Protein AF-0000000070187352 (afdb_homodimer)

InterPro domains:
  IPR029069 HotDog domain superfamily [SSF54637] (44-167)

Solvent-accessible surface area (backbone atoms only — not comparable to full-atom values): 19923 Å² total; per-residue (Å²): 129,85,70,77,47,52,65,76,62,44,53,69,63,81,73,57,80,68,60,52,67,45,79,76,44,75,38,51,58,28,20,32,34,37,30,56,41,59,55,72,87,34,39,31,62,30,67,39,77,34,70,66,39,52,49,46,53,52,51,50,49,49,49,58,37,42,76,65,38,26,67,43,52,58,74,56,40,55,95,56,29,32,64,42,72,41,32,35,36,38,40,42,36,70,53,50,66,73,40,36,77,58,46,60,75,27,38,33,29,40,37,40,32,52,24,39,64,57,66,33,34,39,30,38,36,36,36,34,24,37,57,85,78,54,44,62,26,34,38,35,38,38,34,31,34,31,26,28,61,82,78,68,39,79,32,70,58,54,69,72,56,48,69,70,44,57,74,52,20,67,72,32,44,54,41,72,74,64,46,72,82,40,68,67,50,52,69,67,48,108,129,84,70,78,48,50,64,76,62,45,53,68,63,81,76,58,79,68,63,53,66,45,80,75,44,74,37,50,57,29,19,30,34,38,30,56,43,58,56,73,88,32,39,32,62,30,67,39,78,35,70,67,39,52,49,47,54,51,51,51,49,49,48,58,36,41,75,64,39,26,67,43,52,56,74,56,40,54,95,56,28,32,64,43,70,40,33,36,36,39,40,42,36,69,54,49,65,73,39,37,77,59,46,59,73,27,37,33,28,40,36,40,31,53,24,37,64,58,65,32,35,40,30,38,37,34,35,35,24,35,56,85,77,54,45,63,26,33,38,36,38,37,34,32,34,30,24,27,60,84,77,66,37,79,33,70,57,53,66,73,56,50,68,70,43,56,74,52,19,67,71,31,44,55,42,72,74,65,46,71,82,43,67,67,50,52,68,66,48,101

Nearest PDB structures (foldseek):
  5x04-assembly1_B  TM=7.634E-01  e=1.734E-07  Umbellularia californica
  5x04-assembly1_A  TM=7.672E-01  e=3.065E-07  Umbellularia californica
  4k00-assembly1_A  TM=6.970E-01  e=3.340E-08  Synechocystis sp. PCC 6803 substr. Kazusa
  8qs0-assembly2_DDD  TM=7.815E-01  e=6.554E-07  Lemna aequinoctialis
  8qs0-assembly2_CCC  TM=7.775E-01  e=2.049E-06  Lemna aequinoctialis

Foldseek 3Di:
DPQPPACLVVPPPPPPPPFDKDWPDADQFKGKMKGQAQPPVQQDPVRARDPVSVVVVVVVVVNVRVVVCHVVQVVLDDPFKHKDWDDKDKDFDPCSVVVSVVRRRFMKMKMKGFADDDQFKTKMWIFIATPVVRHTGMIMMIMMGMATSVVRHGDGDDPVSCVVHVVPNVVRVCCVVPNQPDPVSSVPRD/DPQPPACLVVPPPPPPPPFDKDWPDADQFKGKMKGQAQPPVQQDPVRARDPVSVVVVVVVVVNVRVVVCHLVQVVLDDPFKHKDWDDKDKDFDPCSVVVSVVRRRFMKMKMKGFADDDQFKTKMWIFIATPVVRHTGMIMMIMMGMATSVVRHGDGDDPVSCVVPVVPNVVRVC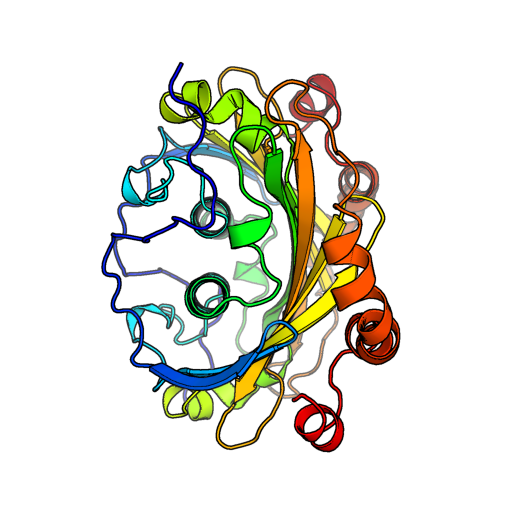CVVPNQPDPVSSVPRD

Radius of gyration: 20.25 Å; Cα contacts (8 Å, |Δi|>4): 789; chains: 2; bounding box: 50×56×44 Å

Structure (mmCIF, N/CA/C/O backbone):
data_AF-0000000070187352-model_v1
#
loop_
_entity.id
_entity.type
_entity.pdbx_description
1 polymer 'Uncharacterized protein'
#
loop_
_atom_site.group_PDB
_atom_site.id
_atom_site.type_symbol
_atom_site.label_atom_id
_atom_site.label_alt_id
_atom_site.label_comp_id
_atom_site.label_asym_id
_atom_site.label_entity_id
_atom_site.label_seq_id
_atom_site.pdbx_PDB_ins_code
_atom_site.Cartn_x
_atom_site.Cartn_y
_atom_site.Cartn_z
_atom_site.occupancy
_atom_site.B_iso_or_equiv
_atom_site.auth_seq_id
_atom_site.auth_comp_id
_atom_site.auth_asym_id
_atom_site.auth_atom_id
_atom_site.pdbx_PDB_model_num
ATOM 1 N N . MET A 1 1 ? 20.469 23.547 -5.371 1 23.88 1 MET A N 1
ATOM 2 C CA . MET A 1 1 ? 19.875 22.234 -5.094 1 23.88 1 MET A CA 1
ATOM 3 C C . MET A 1 1 ? 18.438 22.375 -4.645 1 23.88 1 MET A C 1
ATOM 5 O O . MET A 1 1 ? 18.156 23.031 -3.639 1 23.88 1 MET A O 1
ATOM 9 N N . LYS A 1 2 ? 17.516 22.328 -5.602 1 32.25 2 LYS A N 1
ATOM 10 C CA . LYS A 1 2 ? 16.141 22.719 -5.305 1 32.25 2 LYS A CA 1
ATOM 11 C C . LYS A 1 2 ? 15.57 21.875 -4.16 1 32.25 2 LYS A C 1
ATOM 13 O O . LYS A 1 2 ? 15.773 20.656 -4.113 1 32.25 2 LYS A O 1
ATOM 18 N N . SER A 1 3 ? 15.312 22.484 -3.037 1 31.2 3 SER A N 1
ATOM 19 C CA . SER A 1 3 ? 14.758 21.891 -1.822 1 31.2 3 SER A CA 1
ATOM 20 C C . SER A 1 3 ? 13.555 21.016 -2.135 1 31.2 3 SER A C 1
ATOM 22 O O . SER A 1 3 ? 12.75 21.344 -3.014 1 31.2 3 SER A O 1
ATOM 24 N N . PRO A 1 4 ? 13.539 19.781 -1.739 1 36.16 4 PRO A N 1
ATOM 25 C CA . PRO A 1 4 ? 12.406 18.922 -2.062 1 36.16 4 PRO A CA 1
ATOM 26 C C . PRO A 1 4 ? 11.062 19.516 -1.639 1 36.16 4 PRO A C 1
ATOM 28 O O . PRO A 1 4 ? 10.977 20.172 -0.601 1 36.16 4 PRO A O 1
ATOM 31 N N . VAL A 1 5 ? 10.219 19.938 -2.521 1 36.44 5 VAL A N 1
ATOM 32 C CA . VAL A 1 5 ? 8.898 20.516 -2.279 1 36.44 5 VAL A CA 1
ATOM 33 C C . VAL A 1 5 ? 8.109 19.625 -1.331 1 36.44 5 VAL A C 1
ATOM 35 O O . VAL A 1 5 ? 8.188 18.391 -1.419 1 36.44 5 VAL A O 1
ATOM 38 N N . PRO A 1 6 ? 7.66 20.172 -0.251 1 37.56 6 PRO A N 1
ATOM 39 C CA . PRO A 1 6 ? 6.875 19.453 0.753 1 37.56 6 PRO A CA 1
ATOM 40 C C . PRO A 1 6 ? 5.746 18.625 0.139 1 37.56 6 PRO A C 1
ATOM 42 O O . PRO A 1 6 ? 5.227 18.984 -0.923 1 37.56 6 PRO A O 1
ATOM 45 N N . TRP A 1 7 ? 5.457 17.469 0.607 1 36.56 7 TRP A N 1
ATOM 46 C CA . TRP A 1 7 ? 4.434 16.516 0.162 1 36.56 7 TRP A CA 1
ATOM 47 C C . TRP A 1 7 ? 3.078 17.203 0.035 1 36.56 7 TRP A C 1
ATOM 49 O O . TRP A 1 7 ? 2.268 16.844 -0.821 1 36.56 7 TRP A O 1
ATOM 59 N N . SER A 1 8 ? 2.758 18.203 0.949 1 34.53 8 SER A N 1
ATOM 60 C CA . SER A 1 8 ? 1.462 18.859 0.993 1 34.53 8 SER A CA 1
ATOM 61 C C . SER A 1 8 ? 1.111 19.484 -0.357 1 34.53 8 SER A C 1
ATOM 63 O O . SER A 1 8 ? -0.055 19.781 -0.626 1 34.53 8 SER A O 1
ATOM 65 N N . ARG A 1 9 ? 2.08 19.875 -0.998 1 33.5 9 ARG A N 1
ATOM 66 C CA . ARG A 1 9 ? 1.771 20.578 -2.24 1 33.5 9 ARG A CA 1
ATOM 67 C C . ARG A 1 9 ? 1.505 19.578 -3.373 1 33.5 9 ARG A C 1
ATOM 69 O O . ARG A 1 9 ? 1.374 19.984 -4.531 1 33.5 9 ARG A O 1
ATOM 76 N N . TYR A 1 10 ? 1.336 18.516 -3.012 1 32.88 10 TYR A N 1
ATOM 77 C CA . TYR A 1 10 ? 1.23 17.359 -3.896 1 32.88 10 TYR A CA 1
ATOM 78 C C . TYR A 1 10 ? 0.006 17.469 -4.797 1 32.88 10 TYR A C 1
ATOM 80 O O . TYR A 1 10 ? -1.126 17.297 -4.34 1 32.88 10 TYR A O 1
ATOM 88 N N . GLN A 1 11 ? 0.001 18.547 -5.785 1 29.58 11 GLN A N 1
ATOM 89 C CA . GLN A 1 11 ? -1.103 18.547 -6.738 1 29.58 11 GLN A CA 1
ATOM 90 C C . GLN A 1 11 ? -0.917 17.469 -7.801 1 29.58 11 GLN A C 1
ATOM 92 O O . GLN A 1 11 ? 0.116 17.422 -8.469 1 29.58 11 GLN A O 1
ATOM 97 N N . GLY A 1 12 ? -1.105 16.281 -7.555 1 32 12 GLY A N 1
ATOM 98 C CA . GLY A 1 12 ? -1.155 15.164 -8.484 1 32 12 GLY A CA 1
ATOM 99 C C . GLY A 1 12 ? -1.697 15.547 -9.852 1 32 12 GLY A C 1
ATOM 100 O O . GLY A 1 12 ? -2.844 15.984 -9.969 1 32 12 GLY A O 1
ATOM 101 N N . SER A 1 13 ? -0.995 16.078 -10.688 1 31.47 13 SER A N 1
ATOM 102 C CA . SER A 1 13 ? -1.404 16.422 -12.047 1 31.47 13 SER A CA 1
ATOM 103 C C . SER A 1 13 ? -2.125 15.25 -12.719 1 31.47 13 SER A C 1
ATOM 105 O O . SER A 1 13 ? -2.898 15.453 -13.656 1 31.47 13 SER A O 1
ATOM 107 N N . ASN A 1 14 ? -1.432 14.086 -12.938 1 34.78 14 ASN A N 1
ATOM 108 C CA . ASN A 1 14 ? -2.08 13.297 -13.984 1 34.78 14 ASN A CA 1
ATOM 109 C C . ASN A 1 14 ? -3.553 13.055 -13.664 1 34.78 14 ASN A C 1
ATOM 111 O O . ASN A 1 14 ? -3.883 12.492 -12.617 1 34.78 14 ASN A O 1
ATOM 115 N N . ALA A 1 15 ? -4.41 13.805 -14.172 1 34.75 15 ALA A N 1
ATOM 116 C CA . ALA A 1 15 ? -5.871 13.781 -14.164 1 34.75 15 ALA A CA 1
ATOM 117 C C . ALA A 1 15 ? -6.398 12.359 -14.328 1 34.75 15 ALA A C 1
ATOM 119 O O . ALA A 1 15 ? -6.625 11.898 -15.453 1 34.75 15 ALA A O 1
ATOM 120 N N . HIS A 1 16 ? -5.676 11.336 -13.961 1 41.22 16 HIS A N 1
ATOM 121 C CA . HIS A 1 16 ? -6.559 10.188 -13.781 1 41.22 16 HIS A CA 1
ATOM 122 C C . HIS A 1 16 ? -7.859 10.594 -13.094 1 41.22 16 HIS A C 1
ATOM 124 O O . HIS A 1 16 ? -7.879 11.539 -12.297 1 41.22 16 HIS A O 1
ATOM 130 N N . GLU A 1 17 ? -8.867 10.289 -13.758 1 47.75 17 GLU A N 1
ATOM 131 C CA . GLU A 1 17 ? -10.211 10.711 -13.383 1 47.75 17 GLU A CA 1
ATOM 132 C C . GLU A 1 17 ? -10.438 10.578 -11.883 1 47.75 17 GLU A C 1
ATOM 134 O O . GLU A 1 17 ? -10.422 9.461 -11.344 1 47.75 17 GLU A O 1
ATOM 139 N N . THR A 1 18 ? -9.836 11.555 -11.188 1 58.03 18 THR A N 1
ATOM 140 C CA . THR A 1 18 ? -10.312 11.609 -9.805 1 58.03 18 THR A CA 1
ATOM 141 C C . THR A 1 18 ? -11.797 11.273 -9.734 1 58.03 18 THR A C 1
ATOM 143 O O . THR A 1 18 ? -12.602 11.828 -10.484 1 58.03 18 THR A O 1
ATOM 146 N N . PRO A 1 19 ? -11.93 10.203 -9.07 1 67.31 19 PRO A N 1
ATOM 147 C CA . PRO A 1 19 ? -13.359 9.914 -8.891 1 67.31 19 PRO A CA 1
ATOM 148 C C . PRO A 1 19 ? -14.141 11.102 -8.344 1 67.31 19 PRO A C 1
ATOM 150 O O . PRO A 1 19 ? -13.57 11.961 -7.66 1 67.31 19 PRO A O 1
ATOM 153 N N . ARG A 1 20 ? -15.344 11.242 -8.844 1 83.56 20 ARG A N 1
ATOM 154 C CA . ARG A 1 20 ? -16.234 12.203 -8.203 1 83.56 20 ARG A CA 1
ATOM 155 C C . ARG A 1 20 ? -16.312 11.961 -6.699 1 83.56 20 ARG A C 1
ATOM 157 O O . ARG A 1 20 ? -16.375 10.812 -6.254 1 83.56 20 ARG A O 1
ATOM 164 N N . TYR A 1 21 ? -16.172 13.078 -6.016 1 89.56 21 TYR A N 1
ATOM 165 C CA . TYR A 1 21 ? -16.141 12.914 -4.566 1 89.56 21 TYR A CA 1
ATOM 166 C C . TYR A 1 21 ? -16.969 14.008 -3.883 1 89.56 21 TYR A C 1
ATOM 168 O O . TYR A 1 21 ? -17.328 15 -4.508 1 89.56 21 TYR A O 1
ATOM 176 N N . LYS A 1 22 ? -17.391 13.742 -2.695 1 91.94 22 LYS A N 1
ATOM 177 C CA . LYS A 1 22 ? -18.016 14.688 -1.772 1 91.94 22 LYS A CA 1
ATOM 178 C C . LYS A 1 22 ? -17.375 14.602 -0.385 1 91.94 22 LYS A C 1
ATOM 180 O O . LYS A 1 22 ? -17.312 13.516 0.204 1 91.94 22 LYS A O 1
ATOM 185 N N . ILE A 1 23 ? -16.891 15.703 0.044 1 92.06 23 ILE A N 1
ATOM 186 C CA . ILE A 1 23 ? -16.406 15.742 1.42 1 92.06 23 ILE A CA 1
ATOM 187 C C . ILE A 1 23 ? -17.578 15.867 2.379 1 92.06 23 ILE A C 1
ATOM 189 O O . ILE A 1 23 ? -18.281 16.891 2.395 1 92.06 23 ILE A O 1
ATOM 193 N N . ILE A 1 24 ? -17.812 14.898 3.158 1 90.75 24 ILE A N 1
ATOM 194 C CA . ILE A 1 24 ? -18.938 14.867 4.086 1 90.75 24 ILE A CA 1
ATOM 195 C C . ILE A 1 24 ? -18.578 15.609 5.367 1 90.75 24 ILE A C 1
ATOM 197 O O . ILE A 1 24 ? -19.359 16.406 5.883 1 90.75 24 ILE A O 1
ATOM 201 N N . SER A 1 25 ? -17.438 15.344 5.887 1 89.75 25 SER A N 1
ATOM 202 C CA . SER A 1 25 ? -16.906 16.016 7.066 1 89.75 25 SER A CA 1
ATOM 203 C C . SER A 1 25 ? -15.375 16.016 7.059 1 89.75 25 SER A C 1
ATOM 205 O O . SER A 1 25 ? -14.75 15.094 6.543 1 89.75 25 SER A O 1
ATOM 207 N N . MET A 1 26 ? -14.828 17.156 7.578 1 90.5 26 MET A N 1
ATOM 208 C CA . MET A 1 26 ? -13.375 17.234 7.672 1 90.5 26 MET A CA 1
ATOM 209 C C . MET A 1 26 ? -12.961 18.172 8.805 1 90.5 26 MET A C 1
ATOM 211 O O . MET A 1 26 ? -13.516 19.266 8.938 1 90.5 26 MET A O 1
ATOM 215 N N . SER A 1 27 ? -12.164 17.703 9.648 1 89.88 27 SER A N 1
ATOM 216 C CA . SER A 1 27 ? -11.508 18.469 10.703 1 89.88 27 SER A CA 1
ATOM 217 C C . SER A 1 27 ? -10.016 18.141 10.766 1 89.88 27 SER A C 1
ATOM 219 O O . SER A 1 27 ? -9.508 17.359 9.961 1 89.88 27 SER A O 1
ATOM 221 N N . SER A 1 28 ? -9.32 18.688 11.672 1 90.38 28 SER A N 1
ATOM 222 C CA . SER A 1 28 ? -7.902 18.391 11.859 1 90.38 28 SER A CA 1
ATOM 223 C C . SER A 1 28 ? -7.691 16.984 12.414 1 90.38 28 SER A C 1
ATOM 225 O O . SER A 1 28 ? -6.605 16.422 12.266 1 90.38 28 SER A O 1
ATOM 227 N N . HIS A 1 29 ? -8.742 16.391 12.953 1 88.25 29 HIS A N 1
ATOM 228 C CA . HIS A 1 29 ? -8.562 15.125 13.641 1 88.25 29 HIS A CA 1
ATOM 229 C C . HIS A 1 29 ? -9.125 13.969 12.82 1 88.25 29 HIS A C 1
ATOM 231 O O . HIS A 1 29 ? -8.891 12.805 13.141 1 88.25 29 HIS A O 1
ATOM 237 N N . GLY A 1 30 ? -9.891 14.305 11.789 1 86.88 30 GLY A N 1
ATOM 238 C CA . GLY A 1 30 ? -10.484 13.25 10.969 1 86.88 30 GLY A CA 1
ATOM 239 C C . GLY A 1 30 ? -11.453 13.781 9.93 1 86.88 30 GLY A C 1
ATOM 240 O O . GLY A 1 30 ? -11.719 14.984 9.875 1 86.88 30 GLY A O 1
ATOM 241 N N . GLY A 1 31 ? -11.828 12.844 9.086 1 88.44 31 GLY A N 1
ATOM 242 C CA . GLY A 1 31 ? -12.773 13.227 8.039 1 88.44 31 GLY A CA 1
ATOM 243 C C . GLY A 1 31 ? -13.406 12.039 7.348 1 88.44 31 GLY A C 1
ATOM 244 O O . GLY A 1 31 ? -13.047 10.891 7.617 1 88.44 31 GLY A O 1
ATOM 245 N N . LEU A 1 32 ? -14.398 12.406 6.613 1 90 32 LEU A N 1
ATOM 246 C CA . LEU A 1 32 ? -15.148 11.43 5.828 1 90 32 LEU A CA 1
ATOM 247 C C . LEU A 1 32 ? -15.391 11.953 4.414 1 90 32 LEU A C 1
ATOM 249 O O . LEU A 1 32 ? -15.922 13.047 4.23 1 90 32 LEU A O 1
ATOM 253 N N . ILE A 1 33 ? -14.93 11.156 3.455 1 91.56 33 ILE A N 1
ATOM 254 C CA . ILE A 1 33 ? -15.086 11.516 2.049 1 91.56 33 ILE A CA 1
ATOM 255 C C . ILE A 1 33 ? -15.836 10.406 1.315 1 91.56 33 ILE A C 1
ATOM 257 O O . ILE A 1 33 ? -15.523 9.219 1.481 1 91.56 33 ILE A O 1
ATOM 261 N N . LEU A 1 34 ? -16.812 10.805 0.562 1 90.56 34 LEU A N 1
ATOM 262 C CA . LEU A 1 34 ? -17.562 9.883 -0.278 1 90.56 34 LEU A CA 1
ATOM 263 C C . LEU A 1 34 ? -17.078 9.938 -1.721 1 90.56 34 LEU A C 1
ATOM 265 O O . LEU A 1 34 ? -16.984 11.016 -2.309 1 90.56 34 LEU A O 1
ATOM 269 N N . PHE A 1 35 ? -16.719 8.812 -2.213 1 89.75 35 PHE A N 1
ATOM 270 C CA . PHE A 1 35 ? -16.375 8.68 -3.623 1 89.75 35 PHE A CA 1
ATOM 271 C C . PHE A 1 35 ? -17.516 8.008 -4.395 1 89.75 35 PHE A C 1
ATOM 273 O O . PHE A 1 35 ? -18 6.945 -4.004 1 89.75 35 PHE A O 1
ATOM 280 N N . ARG A 1 36 ? -17.828 8.664 -5.496 1 87.12 36 ARG A N 1
ATOM 281 C CA . ARG A 1 36 ? -18.953 8.156 -6.281 1 87.12 36 ARG A CA 1
ATOM 282 C C . ARG A 1 36 ? -18.5 7.039 -7.219 1 87.12 36 ARG A C 1
ATOM 284 O O . ARG A 1 36 ? -17.781 7.285 -8.188 1 87.12 36 ARG A O 1
ATOM 291 N N . GLY A 1 37 ? -18.875 5.871 -6.906 1 76.38 37 GLY A N 1
ATOM 292 C CA . GLY A 1 37 ? -18.609 4.719 -7.746 1 76.38 37 GLY A CA 1
ATOM 293 C C . GLY A 1 37 ? -17.125 4.387 -7.852 1 76.38 37 GLY A C 1
ATOM 294 O O . GLY A 1 37 ? -16.297 5.059 -7.246 1 76.38 37 GLY A O 1
ATOM 295 N N . ILE A 1 38 ? -16.891 3.338 -8.547 1 73.88 38 ILE A N 1
ATOM 296 C CA . ILE A 1 38 ? -15.523 2.9 -8.852 1 73.88 38 ILE A CA 1
ATOM 297 C C . ILE A 1 38 ? -15.211 3.17 -10.32 1 73.88 38 ILE A C 1
ATOM 299 O O . ILE A 1 38 ? -15.883 2.637 -11.211 1 73.88 38 ILE A O 1
ATOM 303 N N . PRO A 1 39 ? -14.234 4.012 -10.477 1 70.5 39 PRO A N 1
ATOM 304 C CA . PRO A 1 39 ? -13.844 4.211 -11.875 1 70.5 39 PRO A CA 1
ATOM 305 C C . PRO A 1 39 ? -13.469 2.906 -12.578 1 70.5 39 PRO A C 1
ATOM 307 O O . PRO A 1 39 ? -12.875 2.02 -11.961 1 70.5 39 PRO A O 1
ATOM 310 N N . SER A 1 40 ? -13.836 2.814 -13.781 1 66.19 40 SER A N 1
ATOM 311 C CA . SER A 1 40 ? -13.57 1.605 -14.555 1 66.19 40 SER A CA 1
ATOM 312 C C . SER A 1 40 ? -12.086 1.282 -14.578 1 66.19 40 SER A C 1
ATOM 314 O O . SER A 1 40 ? -11.695 0.112 -14.617 1 66.19 40 SER A O 1
ATOM 316 N N . ALA A 1 41 ? -11.297 2.363 -14.398 1 64.06 41 ALA A N 1
ATOM 317 C CA . ALA A 1 41 ? -9.844 2.191 -14.445 1 64.06 41 ALA A CA 1
ATOM 318 C C . ALA A 1 41 ? -9.328 1.522 -13.172 1 64.06 41 ALA A C 1
ATOM 320 O O . ALA A 1 41 ? -8.188 1.059 -13.125 1 64.06 41 ALA A O 1
ATOM 321 N N . TYR A 1 42 ? -10.25 1.462 -12.234 1 66.56 42 TYR A N 1
ATOM 322 C CA . TYR A 1 42 ? -9.836 0.892 -10.953 1 66.56 42 TYR A CA 1
ATOM 323 C C . TYR A 1 42 ? -10.156 -0.595 -10.891 1 66.56 42 TYR A C 1
ATOM 325 O O . TYR A 1 42 ? -9.789 -1.277 -9.93 1 66.56 42 TYR A O 1
ATOM 333 N N . ILE A 1 43 ? -10.875 -1.018 -11.82 1 59.78 43 ILE A N 1
ATOM 334 C CA . ILE A 1 43 ? -11.234 -2.43 -11.883 1 59.78 43 ILE A CA 1
ATOM 335 C C . ILE A 1 43 ? -10.273 -3.17 -12.805 1 59.78 43 ILE A C 1
ATOM 337 O O . ILE A 1 43 ? -9.969 -2.691 -13.906 1 59.78 43 ILE A O 1
ATOM 341 N N . ASP A 1 44 ? -9.672 -4.145 -12.203 1 57.34 44 ASP A N 1
ATOM 342 C CA . ASP A 1 44 ? -8.711 -4.871 -13.031 1 57.34 44 ASP A CA 1
ATOM 343 C C . ASP A 1 44 ? -9.422 -5.758 -14.047 1 57.34 44 ASP A C 1
ATOM 345 O O . ASP A 1 44 ? -10.656 -5.777 -14.109 1 57.34 44 ASP A O 1
ATOM 349 N N . ARG A 1 45 ? -8.648 -6.223 -14.867 1 52.38 45 ARG A N 1
ATOM 350 C CA . ARG A 1 45 ? -9.195 -6.98 -15.984 1 52.38 45 ARG A CA 1
ATOM 351 C C . ARG A 1 45 ? -10.008 -8.18 -15.492 1 52.38 45 ARG A C 1
ATOM 353 O O . ARG A 1 45 ? -10.852 -8.703 -16.219 1 52.38 45 ARG A O 1
ATOM 360 N N . THR A 1 46 ? -9.648 -8.609 -14.227 1 54.59 46 THR A N 1
ATOM 361 C CA . THR A 1 46 ? -10.391 -9.742 -13.688 1 54.59 46 THR A CA 1
ATOM 362 C C . THR A 1 46 ? -11.695 -9.273 -13.055 1 54.59 46 THR A C 1
ATOM 364 O O . THR A 1 46 ? -12.484 -10.094 -12.578 1 54.59 46 THR A O 1
ATOM 367 N N . GLY A 1 47 ? -11.922 -7.988 -13.195 1 57.91 47 GLY A N 1
ATOM 368 C CA . GLY A 1 47 ? -13.141 -7.441 -12.609 1 57.91 47 GLY A CA 1
ATOM 369 C C . GLY A 1 47 ? -13.023 -7.207 -11.117 1 57.91 47 GLY A C 1
ATOM 370 O O . GLY A 1 47 ? -14.031 -6.945 -10.445 1 57.91 47 GLY A O 1
ATOM 371 N N . HIS A 1 48 ? -11.773 -7.453 -10.609 1 62.41 48 HIS A N 1
ATOM 372 C CA . HIS A 1 48 ? -11.578 -7.266 -9.172 1 62.41 48 HIS A CA 1
ATOM 373 C C . HIS A 1 48 ? -10.906 -5.93 -8.883 1 62.41 48 HIS A C 1
ATOM 375 O O . HIS A 1 48 ? -10.297 -5.328 -9.766 1 62.41 48 HIS A O 1
ATOM 381 N N . PHE A 1 49 ? -11.227 -5.504 -7.684 1 63.81 49 PHE A N 1
ATOM 382 C CA . PHE A 1 49 ? -10.578 -4.301 -7.184 1 63.81 49 PHE A CA 1
ATOM 383 C C . PHE A 1 49 ? -9.086 -4.543 -6.957 1 63.81 49 PHE A C 1
ATOM 385 O O . PHE A 1 49 ? -8.711 -5.359 -6.117 1 63.81 49 PHE A O 1
ATOM 392 N N . GLY A 1 50 ? -8.305 -4.004 -7.902 1 64.94 50 GLY A N 1
ATOM 393 C CA . GLY A 1 50 ? -6.871 -4.145 -7.719 1 64.94 50 GLY A CA 1
ATOM 394 C C . GLY A 1 50 ? -6.34 -3.334 -6.551 1 64.94 50 GLY A C 1
ATOM 395 O O . GLY A 1 50 ? -6.902 -2.295 -6.203 1 64.94 50 GLY A O 1
ATOM 396 N N . ILE A 1 51 ? -5.383 -3.863 -5.809 1 67.75 51 ILE A N 1
ATOM 397 C CA . ILE A 1 51 ? -4.762 -3.201 -4.664 1 67.75 51 ILE A CA 1
ATOM 398 C C . ILE A 1 51 ? -4.324 -1.792 -5.062 1 67.75 51 ILE A C 1
ATOM 400 O O . ILE A 1 51 ? -4.379 -0.867 -4.246 1 67.75 51 ILE A O 1
ATOM 404 N N . TRP A 1 52 ? -3.941 -1.697 -6.27 1 69.75 52 TRP A N 1
ATOM 405 C CA . TRP A 1 52 ? -3.508 -0.389 -6.75 1 69.75 52 TRP A CA 1
ATOM 406 C C . TRP A 1 52 ? -4.66 0.611 -6.719 1 69.75 52 TRP A C 1
ATOM 408 O O . TRP A 1 52 ? -4.473 1.771 -6.344 1 69.75 52 TRP A O 1
ATOM 418 N N . SER A 1 53 ? -5.863 0.121 -7.113 1 70.81 53 SER A N 1
ATOM 419 C CA . SER A 1 53 ? -7.027 1.003 -7.086 1 70.81 53 SER A CA 1
ATOM 420 C C . SER A 1 53 ? -7.359 1.434 -5.664 1 70.81 53 SER A C 1
ATOM 422 O O . SER A 1 53 ? -7.75 2.58 -5.43 1 70.81 53 SER A O 1
ATOM 424 N N . ILE A 1 54 ? -7.133 0.524 -4.758 1 80.38 54 ILE A N 1
ATOM 425 C CA . ILE A 1 54 ? -7.371 0.804 -3.348 1 80.38 54 ILE A CA 1
ATOM 426 C C . ILE A 1 54 ? -6.434 1.912 -2.875 1 80.38 54 ILE A C 1
ATOM 428 O O . ILE A 1 54 ? -6.867 2.867 -2.225 1 80.38 54 ILE A O 1
ATOM 432 N N . GLU A 1 55 ? -5.223 1.773 -3.26 1 80.62 55 GLU A N 1
ATOM 433 C CA . GLU A 1 55 ? -4.23 2.777 -2.891 1 80.62 55 GLU A CA 1
ATOM 434 C C . GLU A 1 55 ? -4.598 4.152 -3.443 1 80.62 55 GLU A C 1
ATOM 436 O O . GLU A 1 55 ? -4.379 5.172 -2.787 1 80.62 55 GLU A O 1
ATOM 441 N N . ARG A 1 56 ? -5.129 4.137 -4.547 1 76.88 56 ARG A N 1
ATOM 442 C CA . ARG A 1 56 ? -5.512 5.402 -5.164 1 76.88 56 ARG A CA 1
ATOM 443 C C . ARG A 1 56 ? -6.625 6.082 -4.371 1 76.88 56 ARG A C 1
ATOM 445 O O . ARG A 1 56 ? -6.621 7.305 -4.211 1 76.88 56 ARG A O 1
ATOM 452 N N . PHE A 1 57 ? -7.551 5.332 -3.92 1 83.56 57 PHE A N 1
ATOM 453 C CA . PHE A 1 57 ? -8.602 5.914 -3.1 1 83.56 57 PHE A CA 1
ATOM 454 C C . PHE A 1 57 ? -8.023 6.555 -1.846 1 83.56 57 PHE A C 1
ATOM 456 O O . PHE A 1 57 ? -8.375 7.684 -1.494 1 83.56 57 PHE A O 1
ATOM 463 N N . PHE A 1 58 ? -7.113 5.863 -1.324 1 86.81 58 PHE A N 1
ATOM 464 C CA . PHE A 1 58 ? -6.508 6.383 -0.106 1 86.81 58 PHE A CA 1
ATOM 465 C C . PHE A 1 58 ? -5.68 7.629 -0.402 1 86.81 58 PHE A C 1
ATOM 467 O O . PHE A 1 58 ? -5.75 8.617 0.33 1 86.81 58 PHE A O 1
ATOM 474 N N . MET A 1 59 ? -4.957 7.57 -1.41 1 80.38 59 MET A N 1
ATOM 475 C CA . MET A 1 59 ? -4.105 8.711 -1.737 1 80.38 59 MET A CA 1
ATOM 476 C C . MET A 1 59 ? -4.949 9.938 -2.078 1 80.38 59 MET A C 1
ATOM 478 O O . MET A 1 59 ? -4.629 11.055 -1.663 1 80.38 59 MET A O 1
ATOM 482 N N . ASN A 1 60 ? -5.977 9.68 -2.797 1 82.69 60 ASN A N 1
ATOM 483 C CA . ASN A 1 60 ? -6.887 10.781 -3.09 1 82.69 60 ASN A CA 1
ATOM 484 C C . ASN A 1 60 ? -7.5 11.352 -1.817 1 82.69 60 ASN A C 1
ATOM 486 O O . ASN A 1 60 ? -7.582 12.57 -1.659 1 82.69 60 ASN A O 1
ATOM 490 N N . ALA A 1 61 ? -7.914 10.539 -1.007 1 87.56 61 ALA A N 1
ATOM 491 C CA . ALA A 1 61 ? -8.492 10.984 0.258 1 87.56 61 ALA A CA 1
ATOM 492 C C . ALA A 1 61 ? -7.477 11.781 1.072 1 87.56 61 ALA A C 1
ATOM 494 O O . ALA A 1 61 ? -7.816 12.812 1.662 1 87.56 61 ALA A O 1
ATOM 495 N N . VAL A 1 62 ? -6.281 11.281 1.082 1 84.44 62 VAL A N 1
ATOM 496 C CA . VAL A 1 62 ? -5.223 11.969 1.814 1 84.44 62 VAL A CA 1
ATOM 497 C C . VAL A 1 62 ? -5.02 13.367 1.232 1 84.44 62 VAL A C 1
ATOM 499 O O . VAL A 1 62 ? -4.918 14.344 1.974 1 84.44 62 VAL A O 1
ATOM 502 N N . PHE A 1 63 ? -4.957 13.359 0.057 1 81.69 63 PHE A N 1
ATOM 503 C CA . PHE A 1 63 ? -4.75 14.625 -0.629 1 81.69 63 PHE A CA 1
ATOM 504 C C . PHE A 1 63 ? -5.859 15.617 -0.283 1 81.69 63 PHE A C 1
ATOM 506 O O . PHE A 1 63 ? -5.586 16.75 0.091 1 81.69 63 PHE A O 1
ATOM 513 N N . LEU A 1 64 ? -7.051 15.188 -0.437 1 84.19 64 LEU A N 1
ATOM 514 C CA . LEU A 1 64 ? -8.203 16.047 -0.163 1 84.19 64 LEU A CA 1
ATOM 515 C C . LEU A 1 64 ? -8.234 16.453 1.304 1 84.19 64 LEU A C 1
ATOM 517 O O . LEU A 1 64 ? -8.508 17.625 1.618 1 84.19 64 LEU A O 1
ATOM 521 N N . ALA A 1 65 ? -7.918 15.594 2.137 1 87.19 65 ALA A N 1
ATOM 522 C CA . ALA A 1 65 ? -7.938 15.867 3.57 1 87.19 65 ALA A CA 1
ATOM 523 C C . ALA A 1 65 ? -6.859 16.875 3.953 1 87.19 65 ALA A C 1
ATOM 525 O O . ALA A 1 65 ? -7.121 17.812 4.715 1 87.19 65 ALA A O 1
ATOM 526 N N . CYS A 1 66 ? -5.684 16.688 3.432 1 84.12 66 CYS A N 1
ATOM 527 C CA . CYS A 1 66 ? -4.578 17.594 3.752 1 84.12 66 CYS A CA 1
ATOM 528 C C . CYS A 1 66 ? -4.887 19.016 3.309 1 84.12 66 CYS A C 1
ATOM 530 O O . CYS A 1 66 ? -4.527 19.969 3.994 1 84.12 66 CYS A O 1
ATOM 532 N N . ARG A 1 67 ? -5.516 19.094 2.256 1 84 67 ARG A N 1
ATOM 533 C CA . ARG A 1 67 ? -5.871 20.422 1.741 1 84 67 ARG A CA 1
ATOM 534 C C . ARG A 1 67 ? -6.871 21.109 2.66 1 84 67 ARG A C 1
ATOM 536 O O . ARG A 1 67 ? -6.957 22.344 2.668 1 84 67 ARG A O 1
ATOM 543 N N . LYS A 1 68 ? -7.566 20.312 3.367 1 88.94 68 LYS A N 1
ATOM 544 C CA . LYS A 1 68 ? -8.562 20.859 4.273 1 88.94 68 LYS A CA 1
ATOM 545 C C . LYS A 1 68 ? -8.031 20.953 5.699 1 88.94 68 LYS A C 1
ATOM 547 O O . LYS A 1 68 ? -8.789 21.156 6.645 1 88.94 68 LYS A O 1
ATOM 552 N N . GLY A 1 69 ? -6.75 20.688 5.891 1 88.44 69 GLY A N 1
ATOM 553 C CA . GLY A 1 69 ? -6.109 20.922 7.176 1 88.44 69 GLY A CA 1
ATOM 554 C C . GLY A 1 69 ? -6.035 19.688 8.039 1 88.44 69 GLY A C 1
ATOM 555 O O . GLY A 1 69 ? -5.719 19.766 9.227 1 88.44 69 GLY A O 1
ATOM 556 N N . TYR A 1 70 ? -6.359 18.594 7.48 1 90.06 70 TYR A N 1
ATOM 557 C CA . TYR A 1 70 ? -6.289 17.344 8.234 1 90.06 70 TYR A CA 1
ATOM 558 C C . TYR A 1 70 ? -4.887 17.125 8.789 1 90.06 70 TYR A C 1
ATOM 560 O O . TYR A 1 70 ? -3.895 17.312 8.078 1 90.06 70 TYR A O 1
ATOM 568 N N . PHE A 1 71 ? -4.789 16.859 10.031 1 88.81 71 PHE A N 1
ATOM 569 C CA . PHE A 1 71 ? -3.605 16.5 10.797 1 88.81 71 PHE A CA 1
ATOM 570 C C . PHE A 1 71 ? -2.545 17.594 10.719 1 88.81 71 PHE A C 1
ATOM 572 O O . PHE A 1 71 ? -1.375 17.344 11.023 1 88.81 71 PHE A O 1
ATOM 579 N N . ASP A 1 72 ? -2.877 18.781 10.18 1 89.75 72 ASP A N 1
ATOM 580 C CA . ASP A 1 72 ? -2.039 19.984 10.094 1 89.75 72 ASP A CA 1
ATOM 581 C C . ASP A 1 72 ? -0.733 19.688 9.359 1 89.75 72 ASP A C 1
ATOM 583 O O . ASP A 1 72 ? 0.321 20.203 9.719 1 89.75 72 ASP A O 1
ATOM 587 N N . ARG A 1 73 ? -0.821 18.812 8.477 1 83.62 73 ARG A N 1
ATOM 588 C CA . ARG A 1 73 ? 0.36 18.391 7.73 1 83.62 73 ARG A CA 1
ATOM 589 C C . ARG A 1 73 ? 1.022 19.594 7.043 1 83.62 73 ARG A C 1
ATOM 591 O O . ARG A 1 73 ? 2.248 19.719 7.066 1 83.62 73 ARG A O 1
ATOM 598 N N . THR A 1 74 ? 0.253 20.422 6.504 1 78.88 74 THR A N 1
ATOM 599 C CA . THR A 1 74 ? 0.773 21.578 5.777 1 78.88 74 THR A CA 1
ATOM 600 C C . THR A 1 74 ? 1.475 22.547 6.727 1 78.88 74 THR A C 1
ATOM 602 O O . THR A 1 74 ? 2.432 23.219 6.34 1 78.88 74 THR A O 1
ATOM 605 N N . ASN A 1 75 ? 1.042 22.516 7.91 1 85.06 75 ASN A N 1
ATOM 606 C CA . ASN A 1 75 ? 1.628 23.406 8.898 1 85.06 75 ASN A CA 1
ATOM 607 C C . ASN A 1 75 ? 2.951 22.875 9.43 1 85.06 75 ASN A C 1
ATOM 609 O O . ASN A 1 75 ? 3.744 23.625 10.008 1 85.06 75 ASN A O 1
ATOM 613 N N . LEU A 1 76 ? 3.113 21.625 9.266 1 87.19 76 LEU A N 1
ATOM 614 C CA . LEU A 1 76 ? 4.348 21 9.742 1 87.19 76 LEU A CA 1
ATOM 615 C C . LEU A 1 76 ? 5.465 21.172 8.719 1 87.19 76 LEU A C 1
ATOM 617 O O . LEU A 1 76 ? 6.645 21.047 9.055 1 87.19 76 LEU A O 1
ATOM 621 N N . ASP A 1 77 ? 4.996 21.391 7.512 1 79.69 77 ASP A N 1
ATOM 622 C CA . ASP A 1 77 ? 5.98 21.609 6.457 1 79.69 77 ASP A CA 1
ATOM 623 C C . ASP A 1 77 ? 6.473 23.047 6.449 1 79.69 77 ASP A C 1
ATOM 625 O O . ASP A 1 77 ? 5.676 23.984 6.352 1 79.69 77 ASP A O 1
ATOM 629 N N . ASP A 1 78 ? 7.727 23.219 6.672 1 79.88 78 ASP A N 1
ATOM 630 C CA . ASP A 1 78 ? 8.312 24.547 6.566 1 79.88 78 ASP A CA 1
ATOM 631 C C . ASP A 1 78 ? 9.703 24.484 5.941 1 79.88 78 ASP A C 1
ATOM 633 O O . ASP A 1 78 ? 10.039 23.531 5.246 1 79.88 78 ASP A O 1
ATOM 637 N N . GLU A 1 79 ? 10.453 25.547 6.012 1 81.25 79 GLU A N 1
ATOM 638 C CA . GLU A 1 79 ? 11.758 25.641 5.352 1 81.25 79 GLU A CA 1
ATOM 639 C C . GLU A 1 79 ? 12.758 24.672 5.984 1 81.25 79 GLU A C 1
ATOM 641 O O . GLU A 1 79 ? 13.711 24.25 5.332 1 81.25 79 GLU A O 1
ATOM 646 N N . SER A 1 80 ? 12.539 24.344 7.18 1 86.88 80 SER A N 1
ATOM 647 C CA . SER A 1 80 ? 13.562 23.594 7.895 1 86.88 80 SER A CA 1
ATOM 648 C C . SER A 1 80 ? 13.117 22.172 8.172 1 86.88 80 SER A C 1
ATOM 650 O O . SER A 1 80 ? 13.93 21.312 8.523 1 86.88 80 SER A O 1
ATOM 652 N N . THR A 1 81 ? 11.789 21.906 8.055 1 86.19 81 THR A N 1
ATOM 653 C CA . THR A 1 81 ? 11.297 20.562 8.375 1 86.19 81 THR A CA 1
ATOM 654 C C . THR A 1 81 ? 10.273 20.109 7.352 1 86.19 81 THR A C 1
ATOM 656 O O . THR A 1 81 ? 9.68 20.922 6.645 1 86.19 81 THR A O 1
ATOM 659 N N . SER A 1 82 ? 10.188 18.828 7.191 1 82.44 82 SER A N 1
ATOM 660 C CA . SER A 1 82 ? 9.164 18.203 6.363 1 82.44 82 SER A CA 1
ATOM 661 C C . SER A 1 82 ? 8.719 16.875 6.949 1 82.44 82 SER A C 1
ATOM 663 O O . SER A 1 82 ? 9.344 16.359 7.879 1 82.44 82 SER A O 1
ATOM 665 N N . VAL A 1 83 ? 7.617 16.422 6.469 1 85.38 83 VAL A N 1
ATOM 666 C CA . VAL A 1 83 ? 7.07 15.148 6.91 1 85.38 83 VAL A CA 1
ATOM 667 C C . VAL A 1 83 ? 7.203 14.117 5.789 1 85.38 83 VAL A C 1
ATOM 669 O O . VAL A 1 83 ? 6.875 14.398 4.637 1 85.38 83 VAL A O 1
ATOM 672 N N . PHE A 1 84 ? 7.691 12.953 6.176 1 82.69 84 PHE A N 1
ATOM 673 C CA . PHE A 1 84 ? 7.863 11.875 5.207 1 82.69 84 PHE A CA 1
ATOM 674 C C . PHE A 1 84 ? 7.195 10.594 5.695 1 82.69 84 PHE A C 1
ATOM 676 O O . PHE A 1 84 ? 7.234 10.281 6.887 1 82.69 84 PHE A O 1
ATOM 683 N N . MET A 1 85 ? 6.633 9.891 4.711 1 87.44 85 MET A N 1
ATOM 684 C CA . MET A 1 85 ? 6.062 8.594 5.059 1 87.44 85 MET A CA 1
ATOM 685 C C . MET A 1 85 ? 7.152 7.535 5.188 1 87.44 85 MET A C 1
ATOM 687 O O . MET A 1 85 ? 7.996 7.398 4.297 1 87.44 85 MET A O 1
ATOM 691 N N . VAL A 1 86 ? 7.109 6.777 6.262 1 86.25 86 VAL A N 1
ATOM 692 C CA . VAL A 1 86 ? 8.141 5.77 6.465 1 86.25 86 VAL A CA 1
ATOM 693 C C . VAL A 1 86 ? 7.512 4.379 6.461 1 86.25 86 VAL A C 1
ATOM 695 O O . VAL A 1 86 ? 8.219 3.369 6.367 1 86.25 86 VAL A O 1
ATOM 698 N N . GLY A 1 87 ? 6.191 4.383 6.527 1 86.44 87 GLY A N 1
ATOM 699 C CA . GLY A 1 87 ? 5.539 3.084 6.551 1 86.44 87 GLY A CA 1
ATOM 700 C C . GLY A 1 87 ? 4.066 3.148 6.188 1 86.44 87 GLY A C 1
ATOM 701 O O . GLY A 1 87 ? 3.404 4.16 6.434 1 86.44 87 GLY A O 1
ATOM 702 N N . GLN A 1 88 ? 3.609 2.041 5.672 1 88.56 88 GLN A N 1
ATOM 703 C CA . GLN A 1 88 ? 2.195 1.857 5.363 1 88.56 88 GLN A CA 1
ATOM 704 C C . GLN A 1 88 ? 1.788 0.394 5.5 1 88.56 88 GLN A C 1
ATOM 706 O O . GLN A 1 88 ? 2.549 -0.505 5.137 1 88.56 88 GLN A O 1
ATOM 711 N N . SER A 1 89 ? 0.624 0.226 5.988 1 87.12 89 SER A N 1
ATOM 712 C CA . SER A 1 89 ? 0.083 -1.126 6.074 1 87.12 89 SER A CA 1
ATOM 713 C C . SER A 1 89 ? -1.384 -1.163 5.656 1 87.12 89 SER A C 1
ATOM 715 O O . SER A 1 89 ? -2.156 -0.267 6 1 87.12 89 SER A O 1
ATOM 717 N N . LEU A 1 90 ? -1.653 -2.176 4.883 1 88.75 90 LEU A N 1
ATOM 718 C CA . LEU A 1 90 ? -3.025 -2.424 4.453 1 88.75 90 LEU A CA 1
ATOM 719 C C . LEU A 1 90 ? -3.529 -3.76 4.992 1 88.75 90 LEU A C 1
ATOM 721 O O . LEU A 1 90 ? -2.795 -4.75 4.988 1 88.75 90 LEU A O 1
ATOM 725 N N . ARG A 1 91 ? -4.691 -3.709 5.496 1 86.56 91 ARG A N 1
ATOM 726 C CA . ARG A 1 91 ? -5.449 -4.918 5.801 1 86.56 91 ARG A CA 1
ATOM 727 C C . ARG A 1 91 ? -6.723 -4.992 4.965 1 86.56 91 ARG A C 1
ATOM 729 O O . ARG A 1 91 ? -7.559 -4.09 5.016 1 86.56 91 ARG A O 1
ATOM 736 N N . LEU A 1 92 ? -6.82 -6.078 4.234 1 87.31 92 LEU A N 1
ATOM 737 C CA . LEU A 1 92 ? -7.953 -6.215 3.324 1 87.31 92 LEU A CA 1
ATOM 738 C C . LEU A 1 92 ? -8.984 -7.191 3.881 1 87.31 92 LEU A C 1
ATOM 740 O O . LEU A 1 92 ? -8.641 -8.312 4.262 1 87.31 92 LEU A O 1
ATOM 744 N N . SER A 1 93 ? -10.18 -6.699 3.867 1 83.62 93 SER A N 1
ATOM 745 C CA . SER A 1 93 ? -11.289 -7.539 4.316 1 83.62 93 SER A CA 1
ATOM 746 C C . SER A 1 93 ? -11.711 -8.523 3.227 1 83.62 93 SER A C 1
ATOM 748 O O . SER A 1 93 ? -11.602 -8.219 2.035 1 83.62 93 SER A O 1
ATOM 750 N N . THR A 1 94 ? -12.273 -9.641 3.646 1 79 94 THR A N 1
ATOM 751 C CA . THR A 1 94 ? -12.82 -10.602 2.693 1 79 94 THR A CA 1
ATOM 752 C C . THR A 1 94 ? -14.008 -10 1.947 1 79 94 THR A C 1
ATOM 754 O O . THR A 1 94 ? -14.312 -10.406 0.824 1 79 94 THR A O 1
ATOM 757 N N . HIS A 1 95 ? -14.609 -8.984 2.496 1 79.88 95 HIS A N 1
ATOM 758 C CA . HIS A 1 95 ? -15.766 -8.336 1.883 1 79.88 95 HIS A CA 1
ATOM 759 C C . HIS A 1 95 ? -15.367 -7.602 0.606 1 79.88 95 HIS A C 1
ATOM 761 O O . HIS A 1 95 ? -16.203 -7.375 -0.269 1 79.88 95 HIS A O 1
ATOM 767 N N . LEU A 1 96 ? -14.141 -7.293 0.556 1 81.12 96 LEU A N 1
ATOM 768 C CA . LEU A 1 96 ? -13.633 -6.648 -0.651 1 81.12 96 LEU A CA 1
ATOM 769 C C . LEU A 1 96 ? -13.805 -7.559 -1.864 1 81.12 96 LEU A C 1
ATOM 771 O O . LEU A 1 96 ? -14.047 -7.082 -2.975 1 81.12 96 LEU A O 1
ATOM 775 N N . TYR A 1 97 ? -13.734 -8.789 -1.618 1 76.38 97 TYR A N 1
ATOM 776 C CA . TYR A 1 97 ? -13.75 -9.766 -2.705 1 76.38 97 TYR A CA 1
ATOM 777 C C . TYR A 1 97 ? -15.125 -10.398 -2.852 1 76.38 97 TYR A C 1
ATOM 779 O O . TYR A 1 97 ? -15.617 -10.594 -3.969 1 76.38 97 TYR A O 1
ATOM 787 N N . ARG A 1 98 ? -15.711 -10.594 -1.792 1 72.44 98 ARG A N 1
ATOM 788 C CA . ARG A 1 98 ? -16.984 -11.297 -1.785 1 72.44 98 ARG A CA 1
ATOM 789 C C . ARG A 1 98 ? -18.109 -10.414 -2.328 1 72.44 98 ARG A C 1
ATOM 791 O O . ARG A 1 98 ? -19 -10.898 -3.014 1 72.44 98 ARG A O 1
ATOM 798 N N . ASP A 1 99 ? -17.984 -9.164 -2.094 1 72.88 99 ASP A N 1
ATOM 799 C CA . ASP A 1 99 ? -19.094 -8.273 -2.412 1 72.88 99 ASP A CA 1
ATOM 800 C C . ASP A 1 99 ? -18.766 -7.398 -3.619 1 72.88 99 ASP A C 1
ATOM 802 O O . ASP A 1 99 ? -19.312 -6.301 -3.766 1 72.88 99 ASP A O 1
ATOM 806 N N . ILE A 1 100 ? -17.875 -7.906 -4.418 1 70.25 100 ILE A N 1
ATOM 807 C CA . ILE A 1 100 ? -17.344 -7.094 -5.504 1 70.25 100 ILE A CA 1
ATOM 808 C C . ILE A 1 100 ? -18.469 -6.676 -6.441 1 70.25 100 ILE A C 1
ATOM 810 O O . ILE A 1 100 ? -18.469 -5.562 -6.973 1 70.25 100 ILE A O 1
ATOM 814 N N . ALA A 1 101 ? -19.359 -7.555 -6.723 1 69.62 101 ALA A N 1
ATOM 815 C CA . ALA A 1 101 ? -20.484 -7.234 -7.605 1 69.62 101 ALA A CA 1
ATOM 816 C C . ALA A 1 101 ? -21.281 -6.059 -7.062 1 69.62 101 ALA A C 1
ATOM 818 O O . ALA A 1 101 ? -21.688 -5.176 -7.82 1 69.62 101 ALA A O 1
ATOM 819 N N . HIS A 1 102 ? -21.484 -6.016 -5.871 1 74.88 102 HIS A N 1
ATOM 820 C CA . HIS A 1 102 ? -22.219 -4.93 -5.23 1 74.88 102 HIS A CA 1
ATOM 821 C C . HIS A 1 102 ? -21.375 -3.66 -5.16 1 74.88 102 HIS A C 1
ATOM 823 O O . HIS A 1 102 ? -21.891 -2.559 -5.359 1 74.88 102 HIS A O 1
ATOM 829 N N . LEU A 1 103 ? -20.141 -3.85 -4.941 1 75.19 103 LEU A N 1
ATOM 830 C CA . LEU A 1 103 ? -19.25 -2.711 -4.766 1 75.19 103 LEU A CA 1
ATOM 831 C C . LEU A 1 103 ? -19.094 -1.936 -6.07 1 75.19 103 LEU A C 1
ATOM 833 O O . LEU A 1 103 ? -18.891 -0.719 -6.051 1 75.19 103 LEU A O 1
ATOM 837 N N . SER A 1 104 ? -19.188 -2.66 -7.145 1 74.25 104 SER A N 1
ATOM 838 C CA . SER A 1 104 ? -19.016 -2.018 -8.445 1 74.25 104 SER A CA 1
ATOM 839 C C . SER A 1 104 ? -20.109 -0.975 -8.688 1 74.25 104 SER A C 1
ATOM 841 O O . SER A 1 104 ? -19.922 -0.058 -9.492 1 74.25 104 SER A O 1
ATOM 843 N N . SER A 1 105 ? -21.141 -1.043 -8.031 1 77.88 105 SER A N 1
ATOM 844 C CA . SER A 1 105 ? -22.25 -0.109 -8.219 1 77.88 105 SER A CA 1
ATOM 845 C C . SER A 1 105 ? -22.453 0.751 -6.973 1 77.88 105 SER A C 1
ATOM 847 O O . SER A 1 105 ? -23.422 1.506 -6.887 1 77.88 105 SER A O 1
ATOM 849 N N . SER A 1 106 ? -21.609 0.641 -6.094 1 83.56 106 SER A N 1
ATOM 850 C CA . SER A 1 106 ? -21.781 1.361 -4.836 1 83.56 106 SER A CA 1
ATOM 851 C C . SER A 1 106 ? -20.7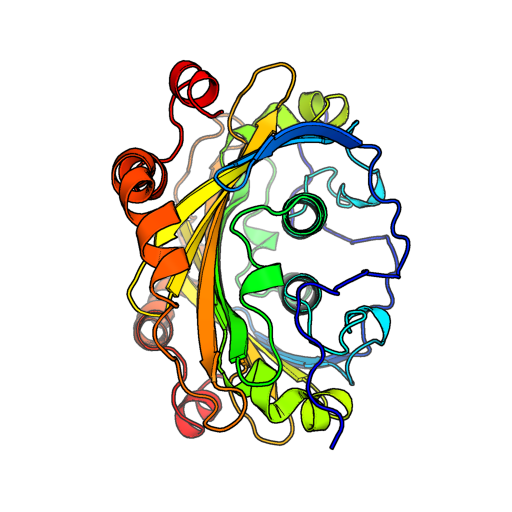97 2.512 -4.719 1 83.56 106 SER A C 1
ATOM 853 O O . SER A 1 106 ? -19.719 2.486 -5.344 1 83.56 106 SER A O 1
ATOM 855 N N . ASP A 1 107 ? -21.219 3.494 -3.961 1 89.06 107 ASP A N 1
ATOM 856 C CA . ASP A 1 107 ? -20.266 4.516 -3.523 1 89.06 107 ASP A CA 1
ATOM 857 C C . ASP A 1 107 ? -19.359 3.98 -2.428 1 89.06 107 ASP A C 1
ATOM 859 O O . ASP A 1 107 ? -19.672 2.979 -1.78 1 89.06 107 ASP A O 1
ATOM 863 N N . LEU A 1 108 ? -18.219 4.641 -2.361 1 90.31 108 LEU A N 1
ATOM 864 C CA . LEU A 1 108 ? -17.25 4.242 -1.346 1 90.31 108 LEU A CA 1
ATOM 865 C C . LEU A 1 108 ? -16.953 5.395 -0.396 1 90.31 108 LEU A C 1
ATOM 867 O O . LEU A 1 108 ? -16.969 6.559 -0.799 1 90.31 108 LEU A O 1
ATOM 871 N N . LEU A 1 109 ? -16.688 5.035 0.824 1 89.81 109 LEU A N 1
ATOM 872 C CA . LEU A 1 109 ? -16.328 6.008 1.849 1 89.81 109 LEU A CA 1
ATOM 873 C C . LEU A 1 109 ? -14.883 5.809 2.299 1 89.81 109 LEU A C 1
ATOM 875 O O . LEU A 1 109 ? -14.43 4.672 2.463 1 89.81 109 LEU A O 1
ATOM 879 N N . VAL A 1 110 ? -14.203 6.867 2.395 1 91.81 110 VAL A N 1
ATOM 880 C CA . VAL A 1 110 ? -12.914 6.824 3.068 1 91.81 110 VAL A CA 1
ATOM 881 C C . VAL A 1 110 ? -12.961 7.668 4.34 1 91.81 110 VAL A C 1
ATOM 883 O O . VAL A 1 110 ? -13.234 8.867 4.285 1 91.81 110 VAL A O 1
ATOM 886 N N . THR A 1 111 ? -12.711 7.031 5.395 1 89.38 111 THR A N 1
ATOM 887 C CA . THR A 1 111 ? -12.594 7.699 6.688 1 89.38 111 THR A CA 1
ATOM 888 C C . THR A 1 111 ? -11.133 7.918 7.051 1 89.38 111 THR A C 1
ATOM 890 O O . THR A 1 111 ? -10.305 7.012 6.91 1 89.38 111 THR A O 1
ATOM 893 N N . SER A 1 112 ? -10.781 9.086 7.465 1 89 112 SER A N 1
ATOM 894 C CA . SER A 1 112 ? -9.445 9.398 7.961 1 89 112 SER A CA 1
ATOM 895 C C . SER A 1 112 ? -9.469 9.727 9.445 1 89 112 SER A C 1
ATOM 897 O O . SER A 1 112 ? -10.391 10.383 9.93 1 89 112 SER A O 1
ATOM 899 N N . ARG A 1 113 ? -8.453 9.281 10.117 1 86.75 113 ARG A N 1
ATOM 900 C CA . ARG A 1 113 ? -8.32 9.562 11.547 1 86.75 113 ARG A CA 1
ATOM 901 C C . ARG A 1 113 ? -6.859 9.773 11.93 1 86.75 113 ARG A C 1
ATOM 903 O O . ARG A 1 113 ? -5.992 8.984 11.547 1 86.75 113 ARG A O 1
ATOM 910 N N . ALA A 1 114 ? -6.68 10.859 12.641 1 87.69 114 ALA A N 1
ATOM 911 C CA . ALA A 1 114 ? -5.398 10.992 13.32 1 87.69 114 ALA A CA 1
ATOM 912 C C . ALA A 1 114 ? -5.266 9.969 14.445 1 87.69 114 ALA A C 1
ATOM 914 O O . ALA A 1 114 ? -5.852 10.141 15.523 1 87.69 114 ALA A O 1
ATOM 915 N N . ALA A 1 115 ? -4.504 9.047 14.211 1 84.31 115 ALA A N 1
ATOM 916 C CA . ALA A 1 115 ? -4.586 7.855 15.055 1 84.31 115 ALA A CA 1
ATOM 917 C C . ALA A 1 115 ? -3.615 7.949 16.234 1 84.31 115 ALA A C 1
ATOM 919 O O . ALA A 1 115 ? -3.934 7.52 17.344 1 84.31 115 ALA A O 1
ATOM 920 N N . ALA A 1 116 ? -2.445 8.422 15.992 1 83.88 116 ALA A N 1
ATOM 921 C CA . ALA A 1 116 ? -1.457 8.508 17.062 1 83.88 116 ALA A CA 1
ATOM 922 C C . ALA A 1 116 ? -0.383 9.539 16.75 1 83.88 116 ALA A C 1
ATOM 924 O O . ALA A 1 116 ? -0.116 9.828 15.578 1 83.88 116 ALA A O 1
ATOM 925 N N . VAL A 1 117 ? 0.17 10.055 17.797 1 86.5 117 VAL A N 1
ATOM 926 C CA . VAL A 1 117 ? 1.287 10.984 17.688 1 86.5 117 VAL A CA 1
ATOM 927 C C . VAL A 1 117 ? 2.418 10.539 18.625 1 86.5 117 VAL A C 1
ATOM 929 O O . VAL A 1 117 ? 2.188 10.25 19.797 1 86.5 117 VAL A O 1
ATOM 932 N N . GLY A 1 118 ? 3.594 10.375 17.984 1 84.31 118 GLY A N 1
ATOM 933 C CA . GLY A 1 118 ? 4.805 10.148 18.75 1 84.31 118 GLY A CA 1
ATOM 934 C C . GLY A 1 118 ? 5.637 11.398 18.938 1 84.31 118 GLY A C 1
ATOM 935 O O . GLY A 1 118 ? 5.133 12.516 18.766 1 84.31 118 GLY A O 1
ATOM 936 N N . ARG A 1 119 ? 6.867 11.133 19.344 1 89.12 119 ARG A N 1
ATOM 937 C CA . ARG A 1 119 ? 7.758 12.273 19.531 1 89.12 119 ARG A CA 1
ATOM 938 C C . ARG A 1 119 ? 8.094 12.938 18.203 1 89.12 119 ARG A C 1
ATOM 940 O O . ARG A 1 119 ? 8.078 14.164 18.094 1 89.12 119 ARG A O 1
ATOM 947 N N . THR A 1 120 ? 8.391 12.078 17.203 1 91 120 THR A N 1
ATOM 948 C CA . THR A 1 120 ? 8.781 12.617 15.898 1 91 120 THR A CA 1
ATOM 949 C C . THR A 1 120 ? 7.855 12.102 14.797 1 91 120 THR A C 1
ATOM 951 O O . THR A 1 120 ? 8.086 12.352 13.617 1 91 120 THR A O 1
ATOM 954 N N . SER A 1 121 ? 6.805 11.289 15.242 1 88.56 121 SER A N 1
ATOM 955 C CA . SER A 1 121 ? 6.035 10.578 14.227 1 88.56 121 SER A CA 1
ATOM 956 C C . SER A 1 121 ? 4.535 10.805 14.414 1 88.56 121 SER A C 1
ATOM 958 O O . SER A 1 121 ? 4.094 11.227 15.484 1 88.56 121 SER A O 1
ATOM 960 N N . MET A 1 122 ? 3.842 10.625 13.336 1 88.06 122 MET A N 1
ATOM 961 C CA . MET A 1 122 ? 2.383 10.656 13.344 1 88.06 122 MET A CA 1
ATOM 962 C C . MET A 1 122 ? 1.81 9.469 12.57 1 88.06 122 MET A C 1
ATOM 964 O O . MET A 1 122 ? 2.355 9.078 11.539 1 88.06 122 MET A O 1
ATOM 968 N N . THR A 1 123 ? 0.759 8.914 13.086 1 86.44 123 THR A N 1
ATOM 969 C CA . THR A 1 123 ? 0.114 7.75 12.492 1 86.44 123 THR A CA 1
ATOM 970 C C . THR A 1 123 ? -1.313 8.078 12.062 1 86.44 123 THR A C 1
ATOM 972 O O . THR A 1 123 ? -2.08 8.656 12.836 1 86.44 123 THR A O 1
ATOM 975 N N . ASN A 1 124 ? -1.539 7.746 10.797 1 88.38 124 ASN A N 1
ATOM 976 C CA . ASN A 1 124 ? -2.887 7.902 10.258 1 88.38 124 ASN A CA 1
ATOM 977 C C . ASN A 1 124 ? -3.59 6.555 10.117 1 88.38 124 ASN A C 1
ATOM 979 O O . ASN A 1 124 ? -2.953 5.547 9.805 1 88.38 124 ASN A O 1
ATOM 983 N N . LEU A 1 125 ? -4.836 6.629 10.367 1 87 125 LEU A N 1
ATOM 984 C CA . LEU A 1 125 ? -5.719 5.52 10.023 1 87 125 LEU A CA 1
ATOM 985 C C . LEU A 1 125 ? -6.707 5.926 8.938 1 87 125 LEU A C 1
ATOM 987 O O . LEU A 1 125 ? -7.359 6.969 9.047 1 87 125 LEU A O 1
ATOM 991 N N . TYR A 1 126 ? -6.762 5.129 7.875 1 89.94 126 TYR A N 1
ATOM 992 C CA . TYR A 1 126 ? -7.738 5.277 6.805 1 89.94 126 TYR A CA 1
ATOM 993 C C . TYR A 1 126 ? -8.555 4 6.637 1 89.94 126 TYR A C 1
ATOM 995 O O . TYR A 1 126 ? -8.008 2.896 6.672 1 89.94 126 TYR A O 1
ATOM 1003 N N . ILE A 1 127 ? -9.812 4.211 6.457 1 88.88 127 ILE A N 1
ATOM 1004 C CA . ILE A 1 127 ? -10.688 3.059 6.266 1 88.88 127 ILE A CA 1
ATOM 1005 C C . ILE A 1 127 ? -11.531 3.254 5.008 1 88.88 127 ILE A C 1
ATOM 1007 O O . ILE A 1 127 ? -12.227 4.262 4.871 1 88.88 127 ILE A O 1
ATOM 1011 N N . LEU A 1 128 ? -11.383 2.332 4.133 1 90.94 128 LEU A N 1
ATOM 1012 C CA . LEU A 1 128 ? -12.281 2.25 2.984 1 90.94 128 LEU A CA 1
ATOM 1013 C C . LEU A 1 128 ? -13.492 1.386 3.303 1 90.94 128 LEU A C 1
ATOM 1015 O O . LEU A 1 128 ? -13.352 0.247 3.754 1 90.94 128 LEU A O 1
ATOM 1019 N N . SER A 1 129 ? -14.648 1.926 3.064 1 89.31 129 SER A N 1
ATOM 1020 C CA . SER A 1 129 ? -15.867 1.186 3.357 1 89.31 129 SER A CA 1
ATOM 1021 C C . SER A 1 129 ? -16.891 1.348 2.242 1 89.31 129 SER A C 1
ATOM 1023 O O . SER A 1 129 ? -16.828 2.295 1.456 1 89.31 129 SER A O 1
ATOM 1025 N N . CYS A 1 130 ? -17.797 0.379 2.24 1 87.38 130 CYS A N 1
ATOM 1026 C CA . CYS A 1 130 ? -18.969 0.494 1.368 1 87.38 130 CYS A CA 1
ATOM 1027 C C . CYS A 1 130 ? -19.953 1.508 1.918 1 87.38 130 CYS A C 1
ATOM 1029 O O . CYS A 1 130 ? -20.344 1.435 3.086 1 87.38 130 CYS A O 1
ATOM 1031 N N . ALA A 1 131 ? -20.359 2.404 1.062 1 87 131 ALA A N 1
ATOM 1032 C CA . ALA A 1 131 ? -21.234 3.471 1.537 1 87 131 ALA A CA 1
ATOM 1033 C C . ALA A 1 131 ? -22.609 2.924 1.913 1 87 131 ALA A C 1
ATOM 1035 O O . ALA A 1 131 ? -23.234 3.383 2.879 1 87 131 ALA A O 1
ATOM 1036 N N . ASP A 1 132 ? -23.078 1.959 1.155 1 84.62 132 ASP A N 1
ATOM 1037 C CA . ASP A 1 132 ? -24.406 1.409 1.358 1 84.62 132 ASP A CA 1
ATOM 1038 C C . ASP A 1 132 ? -24.469 0.554 2.623 1 84.62 132 ASP A C 1
ATOM 1040 O O . ASP A 1 132 ? -25.359 0.721 3.451 1 84.62 132 ASP A O 1
ATOM 1044 N N . THR A 1 133 ? -23.516 -0.309 2.768 1 83.38 133 THR A N 1
ATOM 1045 C CA . THR A 1 133 ? -23.562 -1.3 3.838 1 83.38 133 THR A CA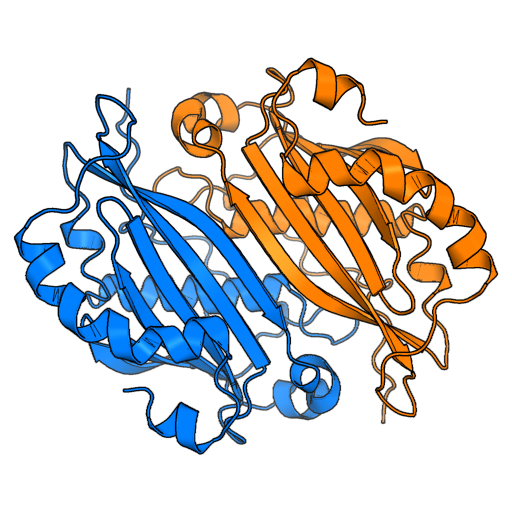 1
ATOM 1046 C C . THR A 1 133 ? -22.703 -0.859 5.023 1 83.38 133 THR A C 1
ATOM 1048 O O . THR A 1 133 ? -22.812 -1.427 6.113 1 83.38 133 THR A O 1
ATOM 1051 N N . LYS A 1 134 ? -21.797 0.013 4.836 1 82.81 134 LYS A N 1
ATOM 1052 C CA . LYS A 1 134 ? -20.875 0.54 5.832 1 82.81 134 LYS A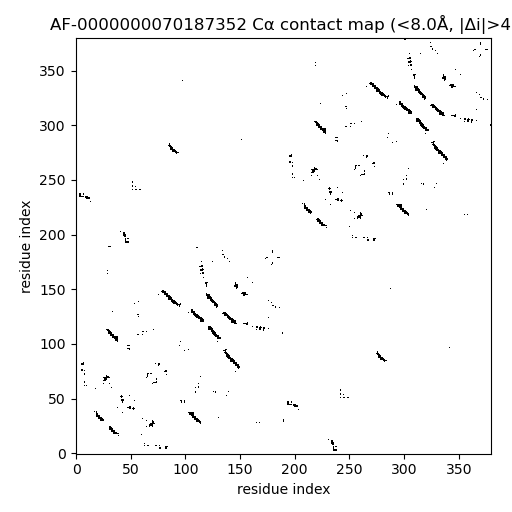 CA 1
ATOM 1053 C C . LYS A 1 134 ? -19.844 -0.509 6.23 1 82.81 134 LYS A C 1
ATOM 1055 O O . LYS A 1 134 ? -19.094 -0.32 7.195 1 82.81 134 LYS A O 1
ATOM 1060 N N . MET A 1 135 ? -19.797 -1.522 5.469 1 84.06 135 MET A N 1
ATOM 1061 C CA . MET A 1 135 ? -18.828 -2.574 5.742 1 84.06 135 MET A CA 1
ATOM 1062 C C . MET A 1 135 ? -17.406 -2.102 5.414 1 84.06 135 MET A C 1
ATOM 1064 O O . MET A 1 135 ? -17.172 -1.521 4.352 1 84.06 135 MET A O 1
ATOM 1068 N N . GLU A 1 136 ? -16.453 -2.395 6.375 1 86.44 136 GLU A N 1
ATOM 1069 C CA . GLU A 1 136 ? -15.047 -2.098 6.113 1 86.44 136 GLU A CA 1
ATOM 1070 C C . GLU A 1 136 ? -14.477 -3.018 5.039 1 86.44 136 GLU A C 1
ATOM 1072 O O . GLU A 1 136 ? -14.672 -4.234 5.086 1 86.44 136 GLU A O 1
ATOM 1077 N N . LEU A 1 137 ? -13.867 -2.418 4.117 1 88.19 137 LEU A N 1
ATOM 1078 C CA . LEU A 1 137 ? -13.258 -3.17 3.021 1 88.19 137 LEU A CA 1
ATOM 1079 C C . LEU A 1 137 ? -11.742 -3.244 3.186 1 88.19 137 LEU A C 1
ATOM 1081 O O . LEU A 1 137 ? -11.148 -4.312 3.025 1 88.19 137 LEU A O 1
ATOM 1085 N N . VAL A 1 138 ? -11.156 -2.113 3.502 1 90.44 138 VAL A N 1
ATOM 1086 C CA . VAL A 1 138 ? -9.703 -2.045 3.65 1 90.44 138 VAL A CA 1
ATOM 1087 C C . VAL A 1 138 ? -9.344 -1.061 4.762 1 90.44 138 VAL A C 1
ATOM 1089 O O . VAL A 1 138 ? -9.938 0.017 4.863 1 90.44 138 VAL A O 1
ATOM 1092 N N . ARG A 1 139 ? -8.398 -1.418 5.484 1 88.88 139 ARG A N 1
ATOM 1093 C CA . ARG A 1 139 ? -7.801 -0.539 6.48 1 88.88 139 ARG A CA 1
ATOM 1094 C C . ARG A 1 139 ? -6.355 -0.208 6.125 1 88.88 139 ARG A C 1
ATOM 1096 O O . ARG A 1 139 ? -5.574 -1.1 5.785 1 88.88 139 ARG A O 1
ATOM 1103 N N . CYS A 1 140 ? -6.094 1.024 6.18 1 90.31 140 CYS A N 1
ATOM 1104 C CA . CYS A 1 140 ? -4.75 1.491 5.867 1 90.31 140 CYS A CA 1
ATOM 1105 C C . CYS A 1 140 ? -4.172 2.311 7.016 1 90.31 140 CYS A C 1
ATOM 1107 O O . CYS A 1 140 ? -4.812 3.25 7.492 1 9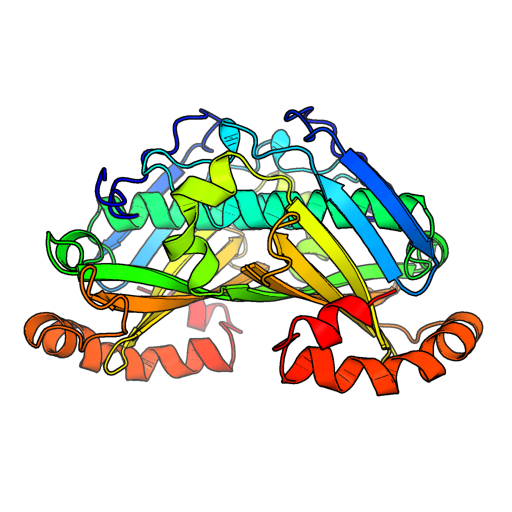0.31 140 CYS A O 1
ATOM 1109 N N . THR A 1 141 ? -3.021 1.982 7.453 1 87.31 141 THR A N 1
ATOM 1110 C CA . THR A 1 141 ? -2.285 2.781 8.43 1 87.31 141 THR A CA 1
ATOM 1111 C C . THR A 1 141 ? -0.993 3.318 7.82 1 87.31 141 THR A C 1
ATOM 1113 O O . THR A 1 141 ? -0.271 2.588 7.137 1 87.31 141 THR A O 1
ATOM 1116 N N . THR A 1 142 ? -0.804 4.566 7.988 1 88.88 142 THR A N 1
ATOM 1117 C CA . THR A 1 142 ? 0.452 5.156 7.535 1 88.88 142 THR A CA 1
ATOM 1118 C C . THR A 1 142 ? 1.201 5.793 8.695 1 88.88 142 THR A C 1
ATOM 1120 O O . THR A 1 142 ? 0.584 6.309 9.633 1 88.88 142 THR A O 1
ATOM 1123 N N . THR A 1 143 ? 2.471 5.715 8.633 1 87.5 143 THR A N 1
ATOM 1124 C CA . THR A 1 143 ? 3.34 6.383 9.594 1 87.5 143 THR A CA 1
ATOM 1125 C C . THR A 1 143 ? 4.207 7.43 8.906 1 87.5 143 THR A C 1
ATOM 1127 O O . THR A 1 143 ? 4.922 7.117 7.949 1 87.5 143 THR A O 1
ATOM 1130 N N . LEU A 1 144 ? 4.113 8.602 9.344 1 88.62 144 LEU A N 1
ATOM 1131 C CA . LEU A 1 144 ? 4.918 9.711 8.859 1 88.62 144 LEU A CA 1
ATOM 1132 C C . LEU A 1 144 ? 5.895 10.188 9.93 1 88.62 144 LEU A C 1
ATOM 1134 O O . LEU A 1 144 ? 5.617 10.07 11.125 1 88.62 144 LEU A O 1
ATOM 1138 N N . VAL A 1 145 ? 6.965 10.688 9.492 1 87.94 145 VAL A N 1
ATOM 1139 C CA . VAL A 1 145 ? 7.977 11.172 10.43 1 87.94 145 VAL A CA 1
ATOM 1140 C C . VAL A 1 145 ? 8.336 12.625 10.102 1 87.94 145 VAL A C 1
ATOM 1142 O O . VAL A 1 145 ? 8.547 12.969 8.938 1 87.94 145 VAL A O 1
ATOM 1145 N N . HIS A 1 146 ? 8.328 13.398 11.117 1 91.06 146 HIS A N 1
ATOM 1146 C CA . HIS A 1 146 ? 8.805 14.773 11.039 1 91.06 146 HIS A CA 1
ATOM 1147 C C . HIS A 1 146 ? 10.328 14.836 10.969 1 91.06 146 HIS A C 1
ATOM 1149 O O . HIS A 1 146 ? 11.008 14.352 11.875 1 91.06 146 HIS A O 1
ATOM 1155 N N . THR A 1 147 ? 10.844 15.477 9.93 1 87.12 147 THR A N 1
ATOM 1156 C CA . THR A 1 147 ? 12.273 15.367 9.641 1 87.12 147 THR A CA 1
ATOM 1157 C C . THR A 1 147 ? 12.875 16.734 9.367 1 87.12 147 THR A C 1
ATOM 1159 O O . THR A 1 147 ? 12.273 17.562 8.672 1 87.12 147 THR A O 1
ATOM 1162 N N . SER A 1 148 ? 14.07 16.938 9.945 1 86.25 148 SER A N 1
ATOM 1163 C CA . SER A 1 148 ? 14.844 18.125 9.602 1 86.25 148 SER A CA 1
ATOM 1164 C C . SER A 1 148 ? 15.398 18.031 8.188 1 86.25 148 SER A C 1
ATOM 1166 O O . SER A 1 148 ? 16 17.031 7.816 1 86.25 148 SER A O 1
ATOM 1168 N N . ILE A 1 149 ? 15.188 19.094 7.414 1 77.44 149 ILE A N 1
ATOM 1169 C CA . ILE A 1 149 ? 15.664 19.109 6.035 1 77.44 149 ILE A CA 1
ATOM 1170 C C . ILE A 1 149 ? 17.188 19.172 6.023 1 77.44 149 ILE A C 1
ATOM 1172 O O . ILE A 1 149 ? 17.844 18.531 5.191 1 77.44 149 ILE A O 1
ATOM 1176 N N . ASP A 1 150 ? 17.75 19.875 6.977 1 82.69 150 ASP A N 1
ATOM 1177 C CA . ASP A 1 150 ? 19.203 20.062 7.047 1 82.69 150 ASP A CA 1
ATOM 1178 C C . ASP A 1 150 ? 19.906 18.781 7.48 1 82.69 150 ASP A C 1
ATOM 1180 O O . ASP A 1 150 ? 20.812 18.312 6.797 1 82.69 150 ASP A O 1
ATOM 1184 N N . SER A 1 151 ? 19.484 18.219 8.523 1 81.94 151 SER A N 1
ATOM 1185 C CA . SER A 1 151 ? 20.172 17.062 9.078 1 81.94 151 SER A CA 1
ATOM 1186 C C . SER A 1 151 ? 19.656 15.766 8.453 1 81.94 151 SER A C 1
ATOM 1188 O O . SER A 1 151 ? 20.297 14.719 8.57 1 81.94 151 SER A O 1
ATOM 1190 N N . ARG A 1 152 ? 18.453 15.883 7.93 1 79.81 152 ARG A N 1
ATOM 1191 C CA . ARG A 1 152 ? 17.766 14.734 7.348 1 79.81 152 ARG A CA 1
ATOM 1192 C C . ARG A 1 152 ? 17.484 13.672 8.406 1 79.81 152 ARG A C 1
ATOM 1194 O O . ARG A 1 152 ? 17.438 12.484 8.102 1 79.81 152 ARG A O 1
ATOM 1201 N N . ARG A 1 153 ? 17.391 14.148 9.602 1 84.75 153 ARG A N 1
ATOM 1202 C CA . ARG A 1 153 ? 17.062 13.281 10.727 1 84.75 153 ARG A CA 1
ATOM 1203 C C . ARG A 1 153 ? 15.695 13.625 11.305 1 84.75 153 ARG A C 1
ATOM 1205 O O . ARG A 1 153 ? 15.227 14.758 11.172 1 84.75 153 ARG A O 1
ATOM 1212 N N . PRO A 1 154 ? 15.102 12.57 11.945 1 89.25 154 PRO A N 1
ATOM 1213 C CA . PRO A 1 154 ? 13.852 12.867 12.641 1 89.25 154 PRO A CA 1
ATOM 1214 C C . PRO A 1 154 ? 14 13.961 13.695 1 89.25 154 PRO A C 1
ATOM 1216 O O . PRO A 1 154 ? 15.023 14.023 14.383 1 89.25 154 PRO A O 1
ATOM 1219 N N . THR A 1 155 ? 13.07 14.812 13.719 1 92.5 155 THR A N 1
ATOM 1220 C CA . THR A 1 155 ? 13.055 15.914 14.68 1 92.5 155 THR A CA 1
ATOM 1221 C C . THR A 1 155 ? 11.734 15.953 15.438 1 92.5 155 THR A C 1
ATOM 1223 O O . THR A 1 155 ? 10.68 15.641 14.875 1 92.5 155 THR A O 1
ATOM 1226 N N . PRO A 1 156 ? 11.773 16.375 16.688 1 94.31 156 PRO A N 1
ATOM 1227 C CA . PRO A 1 156 ? 10.539 16.375 17.469 1 94.31 156 PRO A CA 1
ATOM 1228 C C . PRO A 1 156 ? 9.445 17.234 16.844 1 94.31 156 PRO A C 1
ATOM 1230 O O . PRO A 1 156 ? 9.742 18.297 16.281 1 94.31 156 PRO A O 1
ATOM 1233 N N . LEU A 1 157 ? 8.234 16.766 16.984 1 93.69 157 LEU A N 1
ATOM 1234 C CA . LEU A 1 157 ? 7.086 17.578 16.594 1 93.69 157 LEU A CA 1
ATOM 1235 C C . LEU A 1 157 ? 6.969 18.812 17.469 1 93.69 157 LEU A C 1
ATOM 1237 O O . LEU A 1 157 ? 7.297 18.766 18.656 1 93.69 157 LEU A O 1
ATOM 1241 N N . PRO A 1 158 ? 6.57 19.859 16.875 1 93.75 158 PRO A N 1
ATOM 1242 C CA . PRO A 1 158 ? 6.438 21.078 17.672 1 93.75 158 PRO A CA 1
ATOM 1243 C C . PRO A 1 158 ? 5.438 20.922 18.812 1 93.75 158 PRO A C 1
ATOM 1245 O O . PRO A 1 158 ? 4.508 20.109 18.734 1 93.75 158 PRO A O 1
ATOM 1248 N N . GLU A 1 159 ? 5.629 21.75 19.781 1 92.25 159 GLU A N 1
ATOM 1249 C CA . GLU A 1 159 ? 4.809 21.672 20.984 1 92.25 159 GLU A CA 1
ATOM 1250 C C . GLU A 1 159 ? 3.332 21.859 20.656 1 92.25 159 GLU A C 1
ATOM 1252 O O . GLU A 1 159 ? 2.473 21.172 21.203 1 92.25 159 GLU A O 1
ATOM 1257 N N . TRP A 1 160 ? 3.061 22.828 19.781 1 92 160 TRP A N 1
ATOM 1258 C CA . TRP A 1 160 ? 1.666 23.094 19.453 1 92 160 TRP A CA 1
ATOM 1259 C C . TRP A 1 160 ? 0.993 21.859 18.859 1 92 160 TRP A C 1
ATOM 1261 O O . TRP A 1 160 ? -0.205 21.656 19.062 1 92 160 TRP A O 1
ATOM 1271 N N . PHE A 1 161 ? 1.684 21.172 18.109 1 92.19 161 PHE A N 1
ATOM 1272 C CA . PHE A 1 161 ? 1.168 19.969 17.469 1 92.19 161 PHE A CA 1
ATOM 1273 C C . PHE A 1 161 ? 0.868 18.891 18.5 1 92.19 161 PHE A C 1
ATOM 1275 O O . PHE A 1 161 ? -0.209 18.281 18.484 1 92.19 161 PHE A O 1
ATOM 1282 N N . GLU A 1 162 ? 1.762 18.609 19.375 1 86.38 162 GLU A N 1
ATOM 1283 C CA . GLU A 1 162 ? 1.574 17.641 20.453 1 86.38 162 GLU A CA 1
ATOM 1284 C C . GLU A 1 162 ? 0.366 17.984 21.312 1 86.38 162 GLU A C 1
ATOM 1286 O O . GLU A 1 162 ? -0.427 17.109 21.656 1 86.38 162 GLU A O 1
ATOM 1291 N N . ASP A 1 163 ? 0.233 19.141 21.625 1 87.75 163 ASP A N 1
ATOM 1292 C CA . ASP A 1 163 ? -0.88 19.609 22.453 1 87.75 163 ASP A CA 1
ATOM 1293 C C . ASP A 1 163 ? -2.217 19.359 21.75 1 87.75 163 ASP A C 1
ATOM 1295 O O . ASP A 1 163 ? -3.195 18.984 22.391 1 87.75 163 ASP A O 1
ATOM 1299 N N . LYS A 1 164 ? -2.174 19.609 20.531 1 89.56 164 LYS A N 1
ATOM 1300 C CA . LYS A 1 164 ? -3.41 19.531 19.766 1 89.56 164 LYS A CA 1
ATOM 1301 C C . LYS A 1 164 ? -3.846 18.078 19.547 1 89.56 164 LYS A C 1
ATOM 1303 O O . LYS A 1 164 ? -5.043 17.781 19.562 1 89.56 164 LYS A O 1
ATOM 1308 N N . TYR A 1 165 ? -2.883 17.156 19.422 1 87.62 165 TYR A N 1
ATOM 1309 C CA . TYR A 1 165 ? -3.256 15.828 18.953 1 87.62 165 TYR A CA 1
ATOM 1310 C C . TYR A 1 165 ? -3.033 14.781 20.031 1 87.62 165 TYR A C 1
ATOM 1312 O O . TYR A 1 165 ? -3.477 13.633 19.906 1 87.62 165 TYR A O 1
ATOM 1320 N N . THR A 1 166 ? -2.338 14.922 21.078 1 74.12 166 THR A N 1
ATOM 1321 C CA . THR A 1 166 ? -2.041 13.922 22.094 1 74.12 166 THR A CA 1
ATOM 1322 C C . THR A 1 166 ? -3.324 13.438 22.766 1 74.12 166 THR A C 1
ATOM 1324 O O . THR A 1 166 ? -3.424 12.273 23.156 1 74.12 166 THR A O 1
ATOM 1327 N N . SER A 1 167 ? -4.285 14.195 22.859 1 63.03 167 SER A N 1
ATOM 1328 C CA . SER A 1 167 ? -5.5 13.75 23.547 1 63.03 167 SER A CA 1
ATOM 1329 C C . SER A 1 167 ? -6.266 12.734 22.703 1 63.03 167 SER A C 1
ATOM 1331 O O . SER A 1 167 ? -6.93 11.844 23.25 1 63.03 167 SER A O 1
ATOM 1333 N N . ILE A 1 168 ? -6.273 12.766 21.516 1 58.56 168 ILE A N 1
ATOM 1334 C CA . ILE A 1 168 ? -7.121 12.008 20.609 1 58.56 168 ILE A CA 1
ATOM 1335 C C . ILE A 1 168 ? -6.531 10.617 20.391 1 58.56 168 ILE A C 1
ATOM 1337 O O . ILE A 1 168 ? -7.266 9.648 20.172 1 58.56 168 ILE A O 1
ATOM 1341 N N . THR A 1 169 ? -5.242 10.453 20.5 1 56.88 169 THR A N 1
ATOM 1342 C CA . THR A 1 169 ? -4.559 9.227 20.109 1 56.88 169 THR A CA 1
ATOM 1343 C C . THR A 1 169 ? -4.965 8.07 21.016 1 56.88 169 THR A C 1
ATOM 1345 O O . THR A 1 169 ? -4.992 6.914 20.578 1 56.88 169 THR A O 1
ATOM 1348 N N . ASP A 1 170 ? -5.492 8.297 22.125 1 51.31 170 ASP A N 1
ATOM 1349 C CA . ASP A 1 170 ? -5.883 7.219 23.031 1 51.31 170 ASP A CA 1
ATOM 1350 C C . ASP A 1 170 ? -7.121 6.488 22.516 1 51.31 170 ASP A C 1
ATOM 1352 O O . ASP A 1 170 ? -7.195 5.258 22.578 1 51.31 170 ASP A O 1
ATOM 1356 N N . THR A 1 171 ? -8.055 7.133 22 1 48.94 171 THR A N 1
ATOM 1357 C CA . THR A 1 171 ? -9.305 6.523 21.562 1 48.94 171 THR A CA 1
ATOM 1358 C C . THR A 1 171 ? -9.102 5.754 20.25 1 48.94 171 THR A C 1
ATOM 1360 O O . THR A 1 171 ? -9.703 4.695 20.047 1 48.94 171 THR A O 1
ATOM 1363 N N . ASN A 1 172 ? -8.125 6.133 19.531 1 52.56 172 ASN A N 1
ATOM 1364 C CA . ASN A 1 172 ? -8 5.582 18.188 1 52.56 172 ASN A CA 1
ATOM 1365 C C . ASN A 1 172 ? -7.105 4.344 18.172 1 52.56 172 ASN A C 1
ATOM 1367 O O . ASN A 1 172 ? -7.16 3.545 17.234 1 52.56 172 ASN A O 1
ATOM 1371 N N . LEU A 1 173 ? -6.457 4.195 19.297 1 50.38 173 LEU A N 1
ATOM 1372 C CA . LEU A 1 173 ? -5.527 3.072 19.359 1 50.38 173 LEU A CA 1
ATOM 1373 C C . LEU A 1 173 ? -6.27 1.745 19.234 1 50.38 173 LEU A C 1
ATOM 1375 O O . LEU A 1 173 ? -5.762 0.805 18.609 1 50.38 173 LEU A O 1
ATOM 1379 N N . ASP A 1 174 ? -7.391 1.762 19.688 1 51.12 174 ASP A N 1
ATOM 1380 C CA . ASP A 1 174 ? -8.156 0.526 19.562 1 51.12 174 ASP A CA 1
ATOM 1381 C C . ASP A 1 174 ? -8.461 0.216 18.094 1 51.12 174 ASP A C 1
ATOM 1383 O O . ASP A 1 174 ? -8.391 -0.94 17.672 1 51.12 174 ASP A O 1
ATOM 1387 N N . PHE A 1 175 ? -8.711 1.292 17.406 1 51.91 175 PHE A N 1
ATOM 1388 C CA . PHE A 1 175 ? -9.008 1.099 16 1 51.91 175 PHE A CA 1
ATOM 1389 C C . PHE A 1 175 ? -7.777 0.607 15.25 1 51.91 175 PHE A C 1
ATOM 1391 O O . PHE A 1 175 ? -7.883 -0.241 14.359 1 51.91 175 PHE A O 1
ATOM 1398 N N . LEU A 1 176 ? -6.707 1.091 15.672 1 52.59 176 LEU A N 1
ATOM 1399 C CA . LEU A 1 176 ? -5.449 0.715 15.039 1 52.59 176 LEU A CA 1
ATOM 1400 C C . LEU A 1 176 ? -5.16 -0.769 15.242 1 52.59 176 LEU A C 1
ATOM 1402 O O . LEU A 1 176 ? -4.715 -1.451 14.312 1 52.59 176 LEU A O 1
ATOM 1406 N N . LYS A 1 177 ? -5.469 -1.228 16.438 1 49.84 177 LYS A N 1
ATOM 1407 C CA . LYS A 1 177 ? -5.082 -2.584 16.812 1 49.84 177 LYS A CA 1
ATOM 1408 C C . LYS A 1 177 ? -6.109 -3.602 16.328 1 49.84 177 LYS A C 1
ATOM 1410 O O . LYS A 1 177 ? -5.75 -4.68 15.844 1 49.84 177 LYS A O 1
ATOM 1415 N N . ASN A 1 178 ? -7.371 -3.184 16.5 1 50.88 178 ASN A N 1
ATOM 1416 C CA . ASN A 1 178 ? -8.398 -4.203 16.328 1 50.88 178 ASN A CA 1
ATOM 1417 C C . ASN A 1 178 ? -9.227 -3.969 15.07 1 50.88 178 ASN A C 1
ATOM 1419 O O . ASN A 1 178 ? -10.008 -4.832 14.664 1 50.88 178 ASN A O 1
ATOM 1423 N N . GLY A 1 179 ? -8.875 -2.943 14.32 1 48.97 179 GLY A N 1
ATOM 1424 C CA . GLY A 1 179 ? -9.703 -2.604 13.172 1 48.97 179 GLY A CA 1
ATOM 1425 C C . GLY A 1 179 ? -11.133 -2.254 13.547 1 48.97 179 GLY A C 1
ATOM 1426 O O . GLY A 1 179 ? -11.508 -2.332 14.719 1 48.97 179 GLY A O 1
ATOM 1427 N N . ILE A 1 180 ? -11.867 -1.466 12.766 1 44.69 180 ILE A N 1
ATOM 1428 C CA . ILE A 1 180 ? -13.297 -1.204 12.938 1 44.69 180 ILE A CA 1
ATOM 1429 C C . ILE A 1 180 ? -14.094 -2.471 12.633 1 44.69 180 ILE A C 1
ATOM 1431 O O . ILE A 1 180 ? -14.031 -2.996 11.516 1 44.69 180 ILE A O 1
ATOM 1435 N N . LYS A 1 181 ? -14.492 -3.16 13.625 1 44 181 LYS A N 1
ATOM 1436 C CA . LYS A 1 181 ? -15.133 -4.461 13.477 1 44 181 LYS A CA 1
ATOM 1437 C C . LYS A 1 181 ? -16.641 -4.316 13.328 1 44 181 LYS A C 1
ATOM 1439 O O . LYS A 1 181 ? -17.312 -5.227 12.844 1 44 181 LYS A O 1
ATOM 1444 N N . THR A 1 182 ? -17.141 -3.203 13.836 1 41.53 182 THR A N 1
ATOM 1445 C CA . THR A 1 182 ? -18.594 -3.158 13.859 1 41.53 182 THR A CA 1
ATOM 1446 C C . THR A 1 182 ? -19.109 -1.854 13.25 1 41.53 182 THR A C 1
ATOM 1448 O O . THR A 1 182 ? -18.359 -0.879 13.141 1 41.53 182 THR A O 1
ATOM 1451 N N . LYS A 1 183 ? -20.297 -1.999 12.727 1 43.03 183 LYS A N 1
ATOM 1452 C CA . LYS A 1 183 ? -21.047 -0.82 12.289 1 43.03 183 LYS A CA 1
ATOM 1453 C C . LYS A 1 183 ? -20.984 0.291 13.328 1 43.03 183 LYS A C 1
ATOM 1455 O O . LYS A 1 183 ? -20.828 1.464 12.984 1 43.03 183 LYS A O 1
ATOM 1460 N N . ARG A 1 184 ? -21.172 -0.093 14.5 1 43.5 184 ARG A N 1
ATOM 1461 C CA . ARG A 1 184 ? -21.188 0.851 15.609 1 43.5 184 ARG A CA 1
ATOM 1462 C C . ARG A 1 184 ? -19.844 1.575 15.727 1 43.5 184 ARG A C 1
ATOM 1464 O O . ARG A 1 184 ? -19.812 2.783 15.969 1 43.5 184 ARG A O 1
ATOM 1471 N N . GLU A 1 185 ? -18.875 0.827 15.539 1 47.5 185 GLU A N 1
ATOM 1472 C CA . GLU A 1 185 ? -17.562 1.442 15.617 1 47.5 185 GLU A CA 1
ATOM 1473 C C . GLU A 1 185 ? -17.359 2.459 14.492 1 47.5 185 GLU A C 1
ATOM 1475 O O . GLU A 1 185 ? -16.75 3.516 14.711 1 47.5 185 GLU A O 1
ATOM 1480 N N . TYR A 1 186 ? -17.891 2.146 13.453 1 43.03 186 TYR A N 1
ATOM 1481 C CA . TYR A 1 186 ? -17.812 3.082 12.336 1 43.03 186 TYR A CA 1
ATOM 1482 C C . TYR A 1 186 ? -18.531 4.383 12.664 1 43.03 186 TYR A C 1
ATOM 1484 O O . TYR A 1 186 ? -18.078 5.465 12.281 1 43.03 186 TYR A O 1
ATOM 1492 N N . GLN A 1 187 ? -19.688 4.199 13.188 1 44.56 187 GLN A N 1
ATOM 1493 C CA . GLN A 1 187 ? -20.5 5.359 13.539 1 44.56 187 GLN A CA 1
ATOM 1494 C C . GLN A 1 187 ? -19.766 6.289 14.492 1 44.56 187 GLN A C 1
ATOM 1496 O O . GLN A 1 187 ? -20.031 7.488 14.539 1 44.56 187 GLN A O 1
ATOM 1501 N N . ASN A 1 188 ? -18.938 5.656 15.148 1 41.94 188 ASN A N 1
ATOM 1502 C CA . ASN A 1 188 ? -18.203 6.449 16.141 1 41.94 188 ASN A CA 1
ATOM 1503 C C . ASN A 1 188 ? -16.953 7.086 15.539 1 41.94 188 ASN A C 1
ATOM 1505 O O . ASN A 1 188 ? -16.156 7.68 16.25 1 41.94 188 ASN A O 1
ATOM 1509 N N . VAL A 1 189 ? -16.891 6.855 14.406 1 39.56 189 VAL A N 1
ATOM 1510 C CA . VAL A 1 189 ? -15.836 7.582 13.719 1 39.56 189 VAL A CA 1
ATOM 1511 C C . VAL A 1 189 ? -16.297 9 13.406 1 39.56 189 VAL A C 1
ATOM 1513 O O . VAL A 1 189 ? -17.359 9.188 12.805 1 39.56 189 VAL A O 1
ATOM 1516 N N . PRO A 1 190 ? -15.719 10.062 13.875 1 37.56 190 PRO A N 1
ATOM 1517 C CA . PRO A 1 190 ? -16.234 11.414 13.602 1 37.56 190 PRO A CA 1
ATOM 1518 C C . PRO A 1 190 ? -16.266 11.742 12.109 1 37.56 190 PRO A C 1
ATOM 1520 O O . PRO A 1 190 ? -15.453 11.211 11.344 1 37.56 190 PRO A O 1
ATOM 1523 N N . MET B 1 1 ? -23.938 -15.945 -12.273 1 23.17 1 MET B N 1
ATOM 1524 C CA . MET B 1 1 ? -23.078 -15.156 -11.391 1 23.17 1 MET B CA 1
ATOM 1525 C C . MET B 1 1 ? -21.609 -15.344 -11.758 1 23.17 1 MET B C 1
ATOM 1527 O O . MET B 1 1 ? -21.094 -16.469 -11.727 1 23.17 1 MET B O 1
ATOM 1531 N N . LYS B 1 2 ? -21.109 -14.477 -12.633 1 31.8 2 LYS B N 1
ATOM 1532 C CA . LYS B 1 2 ? -19.797 -14.719 -13.234 1 31.8 2 LYS B CA 1
ATOM 1533 C C . LYS B 1 2 ? -18.719 -14.852 -12.164 1 31.8 2 LYS B C 1
ATOM 1535 O O . LYS B 1 2 ? -18.688 -14.07 -11.203 1 31.8 2 LYS B O 1
ATOM 1540 N N . SER B 1 3 ? -18.172 -16.016 -12.016 1 31.12 3 SER B N 1
ATOM 1541 C CA . SER B 1 3 ? -17.125 -16.375 -11.062 1 31.12 3 SER B CA 1
ATOM 1542 C C . SER B 1 3 ? -15.992 -15.352 -11.086 1 31.12 3 SER B C 1
ATOM 1544 O O . SER B 1 3 ? -15.633 -14.836 -12.148 1 31.12 3 SER B O 1
ATOM 1546 N N . PRO B 1 4 ? -15.641 -14.781 -9.992 1 35.84 4 PRO B N 1
ATOM 1547 C CA . PRO B 1 4 ? -14.57 -13.773 -9.984 1 35.84 4 PRO B CA 1
ATOM 1548 C C . PRO B 1 4 ? -13.289 -14.273 -10.648 1 35.84 4 PRO B C 1
ATOM 1550 O O . PRO B 1 4 ? -12.938 -15.445 -10.5 1 35.84 4 PRO B O 1
ATOM 1553 N N . VAL B 1 5 ? -12.93 -13.828 -11.805 1 36.56 5 VAL B N 1
ATOM 1554 C CA . VAL B 1 5 ? -11.727 -14.188 -12.555 1 36.56 5 VAL B CA 1
ATOM 1555 C C . VAL B 1 5 ? -10.508 -14.102 -11.648 1 36.56 5 VAL B C 1
ATOM 1557 O O . VAL B 1 5 ? -10.414 -13.195 -10.812 1 36.56 5 VAL B O 1
ATOM 1560 N N . PRO B 1 6 ? -9.773 -15.156 -11.547 1 37.56 6 PRO B N 1
ATOM 1561 C CA . PRO B 1 6 ? -8.562 -15.227 -10.727 1 37.56 6 PRO B CA 1
ATOM 1562 C C . PRO B 1 6 ? -7.629 -14.039 -10.945 1 37.56 6 PRO B C 1
ATOM 1564 O O . PRO B 1 6 ? -7.613 -13.453 -12.031 1 37.56 6 PRO B O 1
ATOM 1567 N N . TRP B 1 7 ? -7.02 -13.492 -9.938 1 36.03 7 TRP B N 1
ATOM 1568 C CA . TRP B 1 7 ? -6.102 -12.359 -9.93 1 36.03 7 TRP B CA 1
ATOM 1569 C C . TRP B 1 7 ? -5.023 -12.523 -10.992 1 36.03 7 TRP B C 1
ATOM 1571 O O . TRP B 1 7 ? -4.547 -11.539 -11.562 1 36.03 7 TRP B O 1
ATOM 1581 N N . SER B 1 8 ? -4.539 -13.805 -11.242 1 34.72 8 SER B N 1
ATOM 1582 C CA . SER B 1 8 ? -3.447 -14.086 -12.172 1 34.72 8 SER B CA 1
ATOM 1583 C C . SER B 1 8 ? -3.738 -13.508 -13.555 1 34.72 8 SER B C 1
ATOM 1585 O O . SER B 1 8 ? -2.826 -13.328 -14.359 1 34.72 8 SER B O 1
A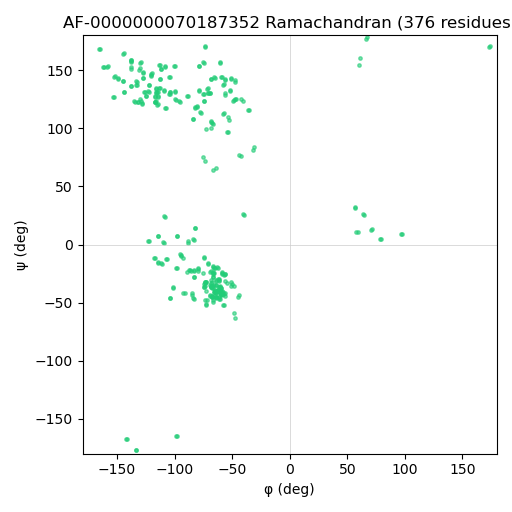TOM 1587 N N . ARG B 1 9 ? -4.902 -13.5 -13.859 1 34.56 9 ARG B N 1
ATOM 1588 C CA . ARG B 1 9 ? -5.211 -13.062 -15.219 1 34.56 9 ARG B CA 1
ATOM 1589 C C . ARG B 1 9 ? -5.254 -11.539 -15.305 1 34.56 9 ARG B C 1
ATOM 1591 O O . ARG B 1 9 ? -5.711 -10.977 -16.297 1 34.56 9 ARG B O 1
ATOM 1598 N N . TYR B 1 10 ? -4.797 -10.977 -14.398 1 32.72 10 TYR B N 1
ATOM 1599 C CA . TYR B 1 10 ? -4.883 -9.547 -14.148 1 32.72 10 TYR B CA 1
ATOM 1600 C C . TYR B 1 10 ? -4.113 -8.766 -15.203 1 32.72 10 TYR B C 1
ATOM 1602 O O . TYR B 1 10 ? -2.879 -8.734 -15.188 1 32.72 10 TYR B O 1
ATOM 1610 N N . GLN B 1 11 ? -4.594 -8.852 -16.562 1 29.19 11 GLN B N 1
ATOM 1611 C CA . GLN B 1 11 ? -3.943 -7.988 -17.531 1 29.19 11 GLN B CA 1
ATOM 1612 C C . GLN B 1 11 ? -4.371 -6.535 -17.359 1 29.19 11 GLN B C 1
ATOM 1614 O O . GLN B 1 11 ? -5.562 -6.223 -17.406 1 29.19 11 GLN B O 1
ATOM 1619 N N . GLY B 1 12 ? -4.008 -5.848 -16.406 1 32.19 12 GLY B N 1
ATOM 1620 C CA . GLY B 1 12 ? -4.195 -4.414 -16.234 1 32.19 12 GLY B CA 1
ATOM 1621 C C . GLY B 1 12 ? -4.191 -3.65 -17.547 1 32.19 12 GLY B C 1
ATOM 1622 O O . GLY B 1 12 ? -3.203 -3.676 -18.281 1 32.19 12 GLY B O 1
ATOM 1623 N N . SER B 1 13 ? -5.195 -3.555 -18.219 1 31.34 13 SER B N 1
ATOM 1624 C CA . SER B 1 13 ? -5.348 -2.791 -19.453 1 31.34 13 SER B CA 1
ATOM 1625 C C . SER B 1 13 ? -4.797 -1.377 -19.312 1 31.34 13 SER B C 1
ATOM 1627 O O . SER B 1 13 ? -4.484 -0.717 -20.297 1 31.34 13 SER B O 1
ATOM 1629 N N . ASN B 1 14 ? -5.32 -0.545 -18.344 1 34.72 14 ASN B N 1
ATOM 1630 C CA . ASN B 1 14 ? -5 0.837 -18.688 1 34.72 14 ASN B CA 1
ATOM 1631 C C . ASN B 1 14 ? -3.502 1.03 -18.906 1 34.72 14 ASN B C 1
ATOM 1633 O O . ASN B 1 14 ? -2.705 0.757 -18 1 34.72 14 ASN B O 1
ATOM 1637 N N . ALA B 1 15 ? -3.033 0.998 -20.047 1 34.81 15 ALA B N 1
ATOM 1638 C CA . ALA B 1 15 ? -1.706 1.249 -20.609 1 34.81 15 ALA B CA 1
ATOM 1639 C C . ALA B 1 15 ? -1.042 2.441 -19.922 1 34.81 15 ALA B C 1
ATOM 1641 O O . ALA B 1 15 ? -1.189 3.582 -20.375 1 34.81 15 ALA B O 1
ATOM 1642 N N . HIS B 1 16 ? -1.374 2.771 -18.703 1 41.31 16 HIS B N 1
ATOM 1643 C CA . HIS B 1 16 ? -0.305 3.596 -18.156 1 41.31 16 HIS B CA 1
ATOM 1644 C C . HIS B 1 16 ? 1.066 3.035 -18.516 1 41.31 16 HIS B C 1
ATOM 1646 O O . HIS B 1 16 ? 1.224 1.823 -18.672 1 41.31 16 HIS B O 1
ATOM 1652 N N . GLU B 1 17 ? 1.775 3.865 -19.078 1 47.97 17 GLU B N 1
ATOM 1653 C CA . GLU B 1 17 ? 3.064 3.518 -19.672 1 47.97 17 GLU B CA 1
ATOM 1654 C C . GLU B 1 17 ? 3.873 2.615 -18.734 1 47.97 17 GLU B C 1
ATOM 1656 O O . GLU B 1 17 ? 4.246 3.025 -17.641 1 47.97 17 GLU B O 1
ATOM 1661 N N . THR B 1 18 ? 3.436 1.327 -18.75 1 57.91 18 THR B N 1
ATOM 1662 C CA . THR B 1 18 ? 4.391 0.411 -18.141 1 57.91 18 THR B CA 1
ATOM 1663 C C . THR B 1 18 ? 5.824 0.851 -18.438 1 57.91 18 THR B C 1
ATOM 1665 O O . THR B 1 18 ? 6.18 1.112 -19.578 1 57.91 18 THR B O 1
ATOM 1668 N N . PRO B 1 19 ? 6.383 1.163 -17.359 1 67.5 19 PRO B N 1
ATOM 1669 C CA . PRO B 1 19 ? 7.793 1.479 -17.594 1 67.5 19 PRO B CA 1
ATOM 1670 C C . PRO B 1 19 ? 8.516 0.392 -18.391 1 67.5 19 PRO B C 1
ATOM 1672 O O . PRO B 1 19 ? 8.109 -0.772 -18.359 1 67.5 19 PRO B O 1
ATOM 1675 N N . ARG B 1 20 ? 9.398 0.838 -19.234 1 83.81 20 ARG B N 1
ATOM 1676 C CA . ARG B 1 20 ? 10.289 -0.139 -19.859 1 83.81 20 ARG B CA 1
ATOM 1677 C C . ARG B 1 20 ? 10.969 -1.009 -18.812 1 83.81 20 ARG B C 1
ATOM 1679 O O . ARG B 1 20 ? 11.391 -0.511 -17.766 1 83.81 20 ARG B O 1
ATOM 1686 N N . TYR B 1 21 ? 10.906 -2.291 -19.109 1 89.75 21 TYR B N 1
ATOM 1687 C CA . TYR B 1 21 ? 11.461 -3.199 -18.109 1 89.75 21 TYR B CA 1
ATOM 1688 C C . TYR B 1 21 ? 12.281 -4.301 -18.766 1 89.75 21 TYR B C 1
ATOM 1690 O O . TYR B 1 21 ? 12.203 -4.496 -19.984 1 89.75 21 TYR B O 1
ATOM 1698 N N . LYS B 1 22 ? 13.164 -4.867 -18.016 1 92.5 22 LYS B N 1
ATOM 1699 C CA . LYS B 1 22 ? 13.914 -6.07 -18.359 1 92.5 22 LYS B CA 1
ATOM 1700 C C . LYS B 1 22 ? 13.891 -7.082 -17.219 1 92.5 22 LYS B C 1
ATOM 1702 O O . LYS B 1 22 ? 14.242 -6.754 -16.094 1 92.5 22 LYS B O 1
ATOM 1707 N N . ILE B 1 23 ? 13.414 -8.234 -17.531 1 92.44 23 ILE B N 1
ATOM 1708 C CA . ILE B 1 23 ? 13.492 -9.312 -16.547 1 92.44 23 ILE B CA 1
ATOM 1709 C C . ILE B 1 23 ? 14.914 -9.867 -16.5 1 92.44 23 ILE B C 1
ATOM 1711 O O . ILE B 1 23 ? 15.375 -10.469 -17.469 1 92.44 23 ILE B O 1
ATOM 1715 N N . ILE B 1 24 ? 15.578 -9.695 -15.453 1 91.38 24 ILE B N 1
ATOM 1716 C CA . ILE B 1 24 ? 16.953 -10.141 -15.297 1 91.38 24 ILE B CA 1
ATOM 1717 C C . ILE B 1 24 ? 16.984 -11.617 -14.898 1 91.38 24 ILE B C 1
ATOM 1719 O O . ILE B 1 24 ? 17.766 -12.398 -15.445 1 91.38 24 ILE B O 1
ATOM 1723 N N . SER B 1 25 ? 16.203 -11.969 -13.969 1 90.56 25 SER B N 1
ATOM 1724 C CA . SER B 1 25 ? 16.047 -13.352 -13.523 1 90.56 25 SER B CA 1
ATOM 1725 C C . SER B 1 25 ? 14.656 -13.602 -12.953 1 90.56 25 SER B C 1
ATOM 1727 O O . SER B 1 25 ? 14.047 -12.695 -12.375 1 90.56 25 SER B O 1
ATOM 1729 N N . MET B 1 26 ? 14.164 -14.852 -13.211 1 90.94 26 MET B N 1
ATOM 1730 C CA . MET B 1 26 ? 12.859 -15.219 -12.664 1 90.94 26 MET B CA 1
ATOM 1731 C C . MET B 1 26 ? 12.758 -16.734 -12.477 1 90.94 26 MET B C 1
ATOM 1733 O O . MET B 1 26 ? 13.125 -17.5 -13.367 1 90.94 26 MET B O 1
ATOM 1737 N N . SER B 1 27 ? 12.43 -17.109 -11.344 1 90.25 27 SER B N 1
ATOM 1738 C CA . SER B 1 27 ? 12.102 -18.484 -10.992 1 90.25 27 SER B CA 1
ATOM 1739 C C . SER B 1 27 ? 10.828 -18.547 -10.156 1 90.25 27 SER B C 1
ATOM 1741 O O . SER B 1 27 ? 10.188 -17.531 -9.906 1 90.25 27 SER B O 1
ATOM 1743 N N . SER B 1 28 ? 10.461 -19.688 -9.734 1 90.62 28 SER B N 1
ATOM 1744 C CA . SER B 1 28 ? 9.289 -19.844 -8.883 1 90.62 28 SER B CA 1
ATOM 1745 C C . SER B 1 28 ? 9.531 -19.297 -7.48 1 90.62 28 SER B C 1
ATOM 1747 O O . SER B 1 28 ? 8.586 -18.984 -6.754 1 90.62 28 SER B O 1
ATOM 1749 N N . HIS B 1 29 ? 10.789 -19.078 -7.145 1 88.31 29 HIS B N 1
ATOM 1750 C CA . HIS B 1 29 ? 11.102 -18.703 -5.77 1 88.31 29 HIS B CA 1
ATOM 1751 C C . HIS B 1 29 ? 11.492 -17.234 -5.672 1 88.31 29 HIS B C 1
ATOM 1753 O O . HIS B 1 29 ? 11.594 -16.688 -4.57 1 88.31 29 HIS B O 1
ATOM 1759 N N . GLY B 1 30 ? 11.742 -16.609 -6.82 1 87.06 30 GLY B N 1
ATOM 1760 C CA . GLY B 1 30 ? 12.148 -15.211 -6.801 1 87.06 30 GLY B CA 1
ATOM 1761 C C . GLY B 1 30 ? 12.547 -14.688 -8.164 1 87.06 30 GLY B C 1
ATOM 1762 O O . GLY B 1 30 ? 12.562 -15.438 -9.148 1 87.06 30 GLY B O 1
ATOM 1763 N N . GLY B 1 31 ? 12.711 -13.398 -8.172 1 88.88 31 GLY B N 1
ATOM 1764 C CA . GLY B 1 31 ? 13.102 -12.773 -9.422 1 88.88 31 GLY B CA 1
ATOM 1765 C C . GLY B 1 31 ? 13.625 -11.359 -9.25 1 88.88 31 GLY B C 1
ATOM 1766 O O . GLY B 1 31 ? 13.594 -10.812 -8.148 1 88.88 31 GLY B O 1
ATOM 1767 N N . LEU B 1 32 ? 14.188 -10.938 -10.328 1 90.44 32 LEU B N 1
ATOM 1768 C CA . LEU B 1 32 ? 14.742 -9.586 -10.414 1 90.44 32 LEU B CA 1
ATOM 1769 C C . LEU B 1 32 ? 14.344 -8.914 -11.719 1 90.44 32 LEU B C 1
ATOM 1771 O O . LEU B 1 32 ? 14.57 -9.461 -12.797 1 90.44 32 LEU B O 1
ATOM 1775 N N . ILE B 1 33 ? 13.688 -7.773 -11.562 1 91.88 33 ILE B N 1
ATOM 1776 C CA . ILE B 1 33 ? 13.234 -7.012 -12.719 1 91.88 33 ILE B CA 1
ATOM 1777 C C . ILE B 1 33 ? 13.828 -5.605 -12.672 1 91.88 33 ILE B C 1
ATOM 1779 O O . ILE B 1 33 ? 13.805 -4.949 -11.633 1 91.88 33 ILE B O 1
ATOM 1783 N N . LEU B 1 34 ? 14.375 -5.199 -13.773 1 91.06 34 LEU B N 1
ATOM 1784 C CA . LEU B 1 34 ? 14.898 -3.844 -13.93 1 91.06 34 LEU B CA 1
ATOM 1785 C C . LEU B 1 34 ? 13.891 -2.953 -14.656 1 91.06 34 LEU B C 1
ATOM 1787 O O . LEU B 1 34 ? 13.406 -3.307 -15.734 1 91.06 34 LEU B O 1
ATOM 1791 N N . PHE B 1 35 ? 13.57 -1.889 -14.016 1 89.94 35 PHE B N 1
ATOM 1792 C CA . PHE B 1 35 ? 12.742 -0.868 -14.648 1 89.94 35 PHE B CA 1
ATOM 1793 C C . PHE B 1 35 ? 13.586 0.325 -15.078 1 89.94 35 PHE B C 1
ATOM 1795 O O . PHE B 1 35 ? 14.352 0.871 -14.281 1 89.94 35 PHE B O 1
ATOM 1802 N N . ARG B 1 36 ? 13.352 0.693 -16.312 1 87.25 36 ARG B N 1
ATOM 1803 C CA . ARG B 1 36 ? 14.156 1.781 -16.859 1 87.25 36 ARG B CA 1
ATOM 1804 C C . ARG B 1 36 ? 13.578 3.137 -16.469 1 87.25 36 ARG B C 1
ATOM 1806 O O . ARG B 1 36 ? 12.508 3.525 -16.953 1 87.25 36 ARG B O 1
ATOM 1813 N N . GLY B 1 37 ? 14.234 3.787 -15.602 1 76.56 37 GLY B N 1
ATOM 1814 C CA . GLY B 1 37 ? 13.867 5.133 -15.195 1 76.56 37 GLY B CA 1
ATOM 1815 C C . GLY B 1 37 ? 12.547 5.195 -14.453 1 76.56 37 GLY B C 1
ATOM 1816 O O . GLY B 1 37 ? 11.906 4.164 -14.227 1 76.56 37 GLY B O 1
ATOM 1817 N N . ILE B 1 38 ? 12.219 6.383 -14.062 1 74.06 38 ILE B N 1
ATOM 1818 C CA . ILE B 1 38 ? 10.945 6.68 -13.422 1 74.06 38 ILE B CA 1
ATOM 1819 C C . ILE B 1 38 ? 10.055 7.477 -14.375 1 74.06 38 ILE B C 1
ATOM 1821 O O . ILE B 1 38 ? 10.414 8.578 -14.789 1 74.06 38 ILE B O 1
ATOM 1825 N N . PRO B 1 39 ? 8.953 6.844 -14.688 1 70.75 39 PRO B N 1
ATOM 1826 C CA . PRO B 1 39 ? 8.039 7.629 -15.523 1 70.75 39 PRO B CA 1
ATOM 1827 C C . PRO B 1 39 ? 7.652 8.961 -14.883 1 70.75 39 PRO B C 1
ATOM 1829 O O . PRO B 1 39 ? 7.496 9.039 -13.656 1 70.75 39 PRO B O 1
ATOM 1832 N N . SER B 1 40 ? 7.551 9.945 -15.68 1 66.62 40 SER B N 1
ATOM 1833 C CA . SER B 1 40 ? 7.219 11.281 -15.195 1 66.62 40 SER B CA 1
ATOM 1834 C C . SER B 1 40 ? 5.906 11.273 -14.422 1 66.62 40 SER B C 1
ATOM 1836 O O . SER B 1 40 ? 5.73 12.055 -13.477 1 66.62 40 SER B O 1
ATOM 1838 N N . ALA B 1 41 ? 5.074 10.266 -14.766 1 64.19 41 ALA B N 1
ATOM 1839 C CA . ALA B 1 41 ? 3.764 10.172 -14.125 1 64.19 41 ALA B CA 1
ATOM 1840 C C . ALA B 1 41 ? 3.889 9.656 -12.695 1 64.19 41 ALA B C 1
ATOM 1842 O O . ALA B 1 41 ? 2.941 9.742 -11.906 1 64.19 41 ALA B O 1
ATOM 1843 N N . TYR B 1 42 ? 5.094 9.195 -12.445 1 67.12 42 TYR B N 1
ATOM 1844 C CA . TYR B 1 42 ? 5.293 8.617 -11.125 1 67.12 42 TYR B CA 1
ATOM 1845 C C . TYR B 1 42 ? 5.863 9.648 -10.156 1 67.12 42 TYR B C 1
ATOM 1847 O O . TYR B 1 42 ? 5.996 9.375 -8.961 1 67.12 42 TYR B O 1
ATOM 1855 N N . ILE B 1 43 ? 6.23 10.719 -10.664 1 60.22 43 ILE B N 1
ATOM 1856 C CA . ILE B 1 43 ? 6.77 11.797 -9.836 1 60.22 43 ILE B CA 1
ATOM 1857 C C . ILE B 1 43 ? 5.664 12.797 -9.508 1 60.22 43 ILE B C 1
ATOM 1859 O O . ILE B 1 43 ? 4.891 13.188 -10.383 1 60.22 43 ILE B O 1
ATOM 1863 N N . ASP B 1 44 ? 5.508 12.961 -8.242 1 57.97 44 ASP B N 1
ATOM 1864 C CA . ASP B 1 44 ? 4.445 13.883 -7.855 1 57.97 44 ASP B CA 1
ATOM 1865 C C . ASP B 1 44 ? 4.852 15.328 -8.117 1 57.97 44 ASP B C 1
ATOM 1867 O O . ASP B 1 44 ? 5.945 15.594 -8.617 1 57.97 44 ASP B O 1
ATOM 1871 N N . ARG B 1 45 ? 3.91 16.109 -7.969 1 52.38 45 ARG B N 1
ATOM 1872 C CA . ARG B 1 45 ? 4.105 17.516 -8.312 1 52.38 45 ARG B CA 1
ATOM 1873 C C . ARG B 1 45 ? 5.238 18.125 -7.496 1 52.38 45 ARG B C 1
ATOM 1875 O O . ARG B 1 45 ? 5.812 19.141 -7.887 1 52.38 45 ARG B O 1
ATOM 1882 N N . THR B 1 46 ? 5.484 17.469 -6.297 1 55.19 46 THR B N 1
ATOM 1883 C CA . THR B 1 46 ? 6.559 18 -5.465 1 55.19 46 THR B CA 1
ATOM 1884 C C . THR B 1 46 ? 7.91 17.453 -5.914 1 55.19 46 THR B C 1
ATOM 1886 O O . THR B 1 46 ? 8.945 17.797 -5.352 1 55.19 46 THR B O 1
ATOM 1889 N N . GLY B 1 47 ? 7.828 16.703 -7 1 58.62 47 GLY B N 1
ATOM 1890 C CA . GLY B 1 47 ? 9.062 16.109 -7.496 1 58.62 47 GLY B CA 1
ATOM 1891 C C . GLY B 1 47 ? 9.492 14.883 -6.727 1 58.62 47 GLY B C 1
ATOM 1892 O O . GLY B 1 47 ? 10.617 14.398 -6.895 1 58.62 47 GLY B O 1
ATOM 1893 N N . HIS B 1 48 ? 8.602 14.477 -5.777 1 63.66 48 HIS B N 1
ATOM 1894 C CA . HIS B 1 48 ? 8.938 13.297 -4.984 1 63.66 48 HIS B CA 1
ATOM 1895 C C . HIS B 1 48 ? 8.219 12.055 -5.504 1 63.66 48 HIS B C 1
ATOM 1897 O O . HIS B 1 48 ? 7.234 12.164 -6.238 1 63.66 48 HIS B O 1
ATOM 1903 N N . PHE B 1 49 ? 8.891 10.977 -5.203 1 65.25 49 PHE B N 1
ATOM 1904 C CA . PHE B 1 49 ? 8.289 9.688 -5.512 1 65.25 49 PHE B CA 1
ATOM 1905 C C . PHE B 1 49 ? 7.059 9.445 -4.645 1 65.25 49 PHE B C 1
ATOM 1907 O O . PHE B 1 49 ? 7.164 9.352 -3.42 1 65.25 49 PHE B O 1
ATOM 1914 N N . GLY B 1 50 ? 5.883 9.594 -5.27 1 65.94 50 GLY B N 1
ATOM 1915 C CA . GLY B 1 50 ? 4.668 9.32 -4.523 1 65.94 50 GLY B CA 1
ATOM 1916 C C . GLY B 1 50 ? 4.492 7.855 -4.18 1 65.94 50 GLY B C 1
ATOM 1917 O O . GLY B 1 50 ? 4.969 6.98 -4.91 1 65.94 50 GLY B O 1
ATOM 1918 N N . ILE B 1 51 ? 3.975 7.551 -3.008 1 68.88 51 ILE B N 1
ATOM 1919 C CA . ILE B 1 51 ? 3.74 6.184 -2.549 1 68.88 51 ILE B CA 1
ATOM 1920 C C . ILE B 1 51 ? 2.957 5.41 -3.605 1 68.88 51 ILE B C 1
ATOM 1922 O O . ILE B 1 51 ? 3.164 4.207 -3.785 1 68.88 51 ILE B O 1
ATOM 1926 N N . TRP B 1 52 ? 2.146 6.125 -4.266 1 70.12 52 TRP B N 1
ATOM 1927 C CA . TRP B 1 52 ? 1.356 5.48 -5.309 1 70.12 52 TRP B CA 1
ATOM 1928 C C . TRP B 1 52 ? 2.256 4.953 -6.426 1 70.12 52 TRP B C 1
ATOM 1930 O O . TRP B 1 52 ? 2.045 3.848 -6.93 1 70.12 52 TRP B O 1
ATOM 1940 N N . SER B 1 53 ? 3.271 5.773 -6.785 1 71.38 53 SER B N 1
ATOM 1941 C CA . SER B 1 53 ? 4.195 5.336 -7.828 1 71.38 53 SER B CA 1
ATOM 1942 C C . SER B 1 53 ? 4.973 4.098 -7.391 1 71.38 53 SER B C 1
ATOM 1944 O O . SER B 1 53 ? 5.234 3.205 -8.203 1 71.38 53 SER B O 1
ATOM 1946 N N . ILE B 1 54 ? 5.258 4.066 -6.121 1 81 54 ILE B N 1
ATOM 1947 C CA . ILE B 1 54 ? 5.965 2.926 -5.551 1 81 54 ILE B CA 1
ATOM 1948 C C . ILE B 1 54 ? 5.105 1.67 -5.688 1 81 54 ILE B C 1
ATOM 1950 O O . ILE B 1 54 ? 5.59 0.624 -6.125 1 81 54 ILE B O 1
ATOM 1954 N N . GLU B 1 55 ? 3.881 1.834 -5.367 1 80.94 55 GLU B N 1
ATOM 1955 C CA . GLU B 1 55 ? 2.953 0.711 -5.469 1 80.94 55 GLU B CA 1
ATOM 1956 C C . GLU B 1 55 ? 2.852 0.21 -6.91 1 80.94 55 GLU B C 1
ATOM 1958 O O . GLU B 1 55 ? 2.734 -0.994 -7.145 1 80.94 55 GLU B O 1
ATOM 1963 N N . ARG B 1 56 ? 2.91 1.083 -7.766 1 77.12 56 ARG B N 1
ATOM 1964 C CA . ARG B 1 56 ? 2.816 0.701 -9.172 1 77.12 56 ARG B CA 1
ATOM 1965 C C . ARG B 1 56 ? 4.016 -0.141 -9.586 1 77.12 56 ARG B C 1
ATOM 1967 O O . ARG B 1 56 ? 3.871 -1.104 -10.344 1 77.12 56 ARG B O 1
ATOM 1974 N N . PHE B 1 57 ? 5.16 0.224 -9.141 1 83.81 57 PHE B N 1
ATOM 1975 C CA . PHE B 1 57 ? 6.336 -0.582 -9.461 1 83.81 57 PHE B CA 1
ATOM 1976 C C . PHE B 1 57 ? 6.176 -2.002 -8.93 1 83.81 57 PHE B C 1
ATOM 1978 O O . PHE B 1 57 ? 6.445 -2.971 -9.641 1 83.81 57 PHE B O 1
ATOM 1985 N N . PHE B 1 58 ? 5.664 -2.049 -7.781 1 86.81 58 PHE B N 1
ATOM 1986 C CA . PHE B 1 58 ? 5.488 -3.365 -7.18 1 86.81 58 PHE B CA 1
ATOM 1987 C C . PHE B 1 58 ? 4.414 -4.156 -7.914 1 86.81 58 PHE B C 1
ATOM 1989 O O . PHE B 1 58 ? 4.594 -5.344 -8.195 1 86.81 58 PHE B O 1
ATOM 1996 N N . MET B 1 59 ? 3.379 -3.527 -8.203 1 80.44 59 MET B N 1
ATOM 1997 C CA . MET B 1 59 ? 2.291 -4.23 -8.883 1 80.44 59 MET B CA 1
ATOM 1998 C C . MET B 1 59 ? 2.725 -4.707 -10.266 1 80.44 59 MET B C 1
ATOM 2000 O O . MET B 1 59 ? 2.408 -5.824 -10.672 1 80.44 59 MET B O 1
ATOM 2004 N N . ASN B 1 60 ? 3.424 -3.848 -10.914 1 82.81 60 ASN B N 1
ATOM 2005 C CA . ASN B 1 60 ? 3.957 -4.258 -12.211 1 82.81 60 ASN B CA 1
ATOM 2006 C C . ASN B 1 60 ? 4.898 -5.449 -12.078 1 82.81 60 ASN B C 1
ATOM 2008 O O . ASN B 1 60 ? 4.828 -6.395 -12.859 1 82.81 60 ASN B O 1
ATOM 2012 N N . ALA B 1 61 ? 5.73 -5.379 -11.156 1 87.75 61 ALA B N 1
ATOM 2013 C CA . ALA B 1 61 ? 6.66 -6.484 -10.922 1 87.75 61 ALA B CA 1
ATOM 2014 C C . ALA B 1 61 ? 5.91 -7.773 -10.609 1 87.75 61 ALA B C 1
ATOM 2016 O O . ALA B 1 61 ? 6.27 -8.844 -11.102 1 87.75 61 ALA B O 1
ATOM 2017 N N . VAL B 1 62 ? 4.906 -7.629 -9.797 1 84.38 62 VAL B N 1
ATOM 2018 C CA . VAL B 1 62 ? 4.102 -8.797 -9.438 1 84.38 62 VAL B CA 1
ATOM 2019 C C . VAL B 1 62 ? 3.463 -9.383 -10.695 1 84.38 62 VAL B C 1
ATOM 2021 O O . VAL B 1 62 ? 3.488 -10.602 -10.891 1 84.38 62 VAL B O 1
ATOM 2024 N N . PHE B 1 63 ? 2.951 -8.57 -11.383 1 81.75 63 PHE B N 1
ATOM 2025 C CA . PHE B 1 63 ? 2.293 -9 -12.609 1 81.75 63 PHE B CA 1
ATOM 2026 C C . PHE B 1 63 ? 3.27 -9.75 -13.516 1 81.75 63 PHE B C 1
ATOM 2028 O O . PHE B 1 63 ? 2.971 -10.852 -13.984 1 81.75 63 PHE B O 1
ATOM 2035 N N . LEU B 1 64 ? 4.383 -9.156 -13.766 1 84.31 64 LEU B N 1
ATOM 2036 C CA . LEU B 1 64 ? 5.391 -9.75 -14.633 1 84.31 64 LEU B CA 1
ATOM 2037 C C . LEU B 1 64 ? 5.91 -11.062 -14.047 1 84.31 64 LEU B C 1
ATOM 2039 O O . LEU B 1 64 ? 6.082 -12.047 -14.773 1 84.31 64 LEU B O 1
ATOM 2043 N N . ALA B 1 65 ? 6.078 -11.094 -12.805 1 87.31 65 ALA B N 1
ATOM 2044 C CA . ALA B 1 65 ? 6.598 -12.281 -12.141 1 87.31 65 ALA B CA 1
ATOM 2045 C C . ALA B 1 65 ? 5.594 -13.43 -12.211 1 87.31 65 ALA B C 1
ATOM 2047 O O . ALA B 1 65 ? 5.969 -14.57 -12.5 1 87.31 65 ALA B O 1
ATOM 2048 N N . CYS B 1 66 ? 4.359 -13.133 -11.945 1 84.06 66 CYS B N 1
ATOM 2049 C CA . CYS B 1 66 ? 3.328 -14.164 -11.961 1 84.06 66 CYS B CA 1
ATOM 2050 C C . CYS B 1 66 ? 3.201 -14.789 -13.344 1 84.06 66 CYS B C 1
ATOM 2052 O O . CYS B 1 66 ? 2.98 -16 -13.461 1 84.06 66 CYS B O 1
ATOM 2054 N N . ARG B 1 67 ? 3.352 -14.016 -14.297 1 83.88 67 ARG B N 1
ATOM 2055 C CA . ARG B 1 67 ? 3.26 -14.516 -15.664 1 83.88 67 ARG B CA 1
ATOM 2056 C C . ARG B 1 67 ? 4.398 -15.477 -15.977 1 83.88 67 ARG B C 1
ATOM 2058 O O . ARG B 1 67 ? 4.277 -16.328 -16.859 1 83.88 67 ARG B O 1
ATOM 2065 N N . LYS B 1 68 ? 5.445 -15.297 -15.25 1 89 68 LYS B N 1
ATOM 2066 C CA . LYS B 1 68 ? 6.609 -16.156 -15.469 1 89 68 LYS B CA 1
ATOM 2067 C C . LYS B 1 68 ? 6.648 -17.297 -14.461 1 89 68 LYS B C 1
ATOM 2069 O O . LYS B 1 68 ? 7.668 -17.969 -14.328 1 89 68 LYS B O 1
ATOM 2074 N N . GLY B 1 69 ? 5.598 -17.453 -13.656 1 89 69 GLY B N 1
ATOM 2075 C CA . GLY B 1 69 ? 5.469 -18.625 -12.797 1 89 69 GLY B CA 1
ATOM 2076 C C . GLY B 1 69 ? 5.934 -18.391 -11.375 1 89 69 GLY B C 1
ATOM 2077 O O . GLY B 1 69 ? 6.078 -19.328 -10.594 1 89 69 GLY B O 1
ATOM 2078 N N . TYR B 1 70 ? 6.191 -17.141 -11.102 1 90.62 70 TYR B N 1
ATOM 2079 C CA . TYR B 1 70 ? 6.617 -16.812 -9.75 1 90.62 70 TYR B CA 1
ATOM 2080 C C . TYR B 1 70 ? 5.59 -17.281 -8.727 1 90.62 70 TYR B C 1
ATOM 2082 O O . TYR B 1 70 ? 4.383 -17.109 -8.922 1 90.62 70 TYR B O 1
ATOM 2090 N N . PHE B 1 71 ? 6.016 -17.984 -7.695 1 89.38 71 PHE B N 1
ATOM 2091 C CA . PHE B 1 71 ? 5.285 -18.469 -6.527 1 89.38 71 PHE B CA 1
ATOM 2092 C C . PHE B 1 71 ? 4.109 -19.344 -6.949 1 89.38 71 PHE B C 1
ATOM 2094 O O . PHE B 1 71 ? 3.189 -19.562 -6.16 1 89.38 71 PHE B O 1
ATOM 2101 N N . ASP B 1 72 ? 4.012 -19.75 -8.273 1 89.88 72 ASP B N 1
ATOM 2102 C CA . ASP B 1 72 ? 3.021 -20.656 -8.844 1 89.88 72 ASP B CA 1
ATOM 2103 C C . ASP B 1 72 ? 1.603 -20.156 -8.578 1 89.88 72 ASP B C 1
ATOM 2105 O O . ASP B 1 72 ? 0.696 -20.953 -8.32 1 89.88 72 ASP B O 1
ATOM 2109 N N . ARG B 1 73 ? 1.475 -18.938 -8.531 1 83.62 73 ARG B N 1
ATOM 2110 C CA . ARG B 1 73 ? 0.183 -18.312 -8.242 1 83.62 73 ARG B CA 1
ATOM 2111 C C . ARG B 1 73 ? -0.875 -18.766 -9.242 1 83.62 73 ARG B C 1
ATOM 2113 O O . ARG B 1 73 ? -2.004 -19.078 -8.859 1 83.62 73 ARG B O 1
ATOM 2120 N N . THR B 1 74 ? -0.511 -18.828 -10.453 1 79.12 74 THR B N 1
ATOM 2121 C CA . THR B 1 74 ? -1.448 -19.219 -11.5 1 79.12 74 THR B CA 1
ATOM 2122 C C . THR B 1 74 ? -1.88 -20.672 -11.344 1 79.12 74 THR B C 1
ATOM 2124 O O . THR B 1 74 ? -3.01 -21.031 -11.688 1 79.12 74 THR B O 1
ATOM 2127 N N . ASN B 1 75 ? -1.024 -21.406 -10.781 1 85.19 75 ASN B N 1
ATOM 2128 C CA . ASN B 1 75 ? -1.33 -22.812 -10.594 1 85.19 75 ASN B CA 1
ATOM 2129 C C . ASN B 1 75 ? -2.244 -23.047 -9.391 1 85.19 75 ASN B C 1
ATOM 2131 O O . ASN B 1 75 ? -2.875 -24.094 -9.273 1 85.19 75 ASN B O 1
ATOM 2135 N N . LEU B 1 76 ? -2.238 -22.078 -8.547 1 87.25 76 LEU B N 1
ATOM 2136 C CA . LEU B 1 76 ? -3.084 -22.188 -7.363 1 87.25 76 LEU B CA 1
ATOM 2137 C C . LEU B 1 76 ? -4.516 -21.766 -7.68 1 87.25 76 LEU B C 1
ATOM 2139 O O . LEU B 1 76 ? -5.445 -22.125 -6.949 1 87.25 76 LEU B O 1
ATOM 2143 N N . ASP B 1 77 ? -4.582 -20.984 -8.734 1 79.75 77 ASP B N 1
ATOM 2144 C CA . ASP B 1 77 ? -5.914 -20.562 -9.156 1 79.75 77 ASP B CA 1
ATOM 2145 C C . ASP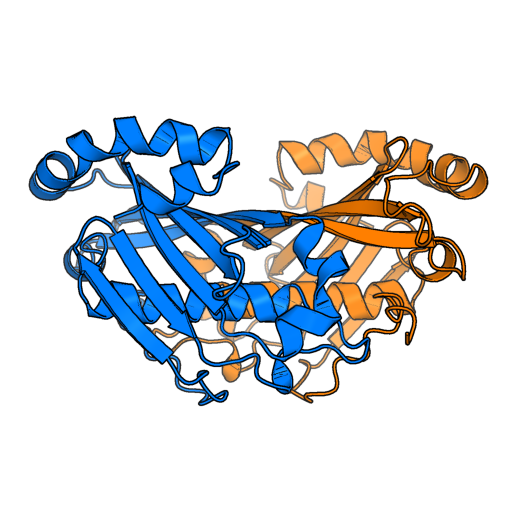 B 1 77 ? -6.602 -21.656 -9.977 1 79.75 77 ASP B C 1
ATOM 2147 O O . ASP B 1 77 ? -6.066 -22.109 -10.992 1 79.75 77 ASP B O 1
ATOM 2151 N N . ASP B 1 78 ? -7.688 -22.125 -9.5 1 79.94 78 ASP B N 1
ATOM 2152 C CA . ASP B 1 78 ? -8.484 -23.078 -10.266 1 79.94 78 ASP B CA 1
ATOM 2153 C C . ASP B 1 78 ? -9.977 -22.812 -10.078 1 79.94 78 ASP B C 1
ATOM 2155 O O . ASP B 1 78 ? -10.383 -21.719 -9.688 1 79.94 78 ASP B O 1
ATOM 2159 N N . GLU B 1 79 ? -10.812 -23.734 -10.5 1 81.44 79 GLU B N 1
ATOM 2160 C CA . GLU B 1 79 ? -12.258 -23.547 -10.461 1 81.44 79 GLU B CA 1
ATOM 2161 C C . GLU B 1 79 ? -12.773 -23.484 -9.023 1 81.44 79 GLU B C 1
ATOM 2163 O O . GLU B 1 79 ? -13.812 -22.891 -8.758 1 81.44 79 GLU B O 1
ATOM 2168 N N . SER B 1 80 ? -12.047 -24.047 -8.156 1 86.94 80 SER B N 1
ATOM 2169 C CA . SER B 1 80 ? -12.594 -24.203 -6.809 1 86.94 80 SER B CA 1
ATOM 2170 C C . SER B 1 80 ? -11.836 -23.328 -5.809 1 86.94 80 SER B C 1
ATOM 2172 O O . SER B 1 80 ? -12.297 -23.125 -4.68 1 86.94 80 SER B O 1
ATOM 2174 N N . THR B 1 81 ? -10.641 -22.844 -6.191 1 86.25 81 THR B N 1
ATOM 2175 C CA . THR B 1 81 ? -9.844 -22.062 -5.25 1 86.25 81 THR B CA 1
ATOM 2176 C C . THR B 1 81 ? -9.219 -20.859 -5.941 1 86.25 81 THR B C 1
ATOM 2178 O O . THR B 1 81 ? -9.086 -20.828 -7.164 1 86.25 81 THR B O 1
ATOM 2181 N N . SER B 1 82 ? -9.008 -19.844 -5.176 1 82.31 82 SER B N 1
ATOM 2182 C CA . SER B 1 82 ? -8.281 -18.656 -5.625 1 82.31 82 SER B CA 1
ATOM 2183 C C . SER B 1 82 ? -7.426 -18.078 -4.504 1 82.31 82 SER B C 1
ATOM 2185 O O . SER B 1 82 ? -7.547 -18.484 -3.348 1 82.31 82 SER B O 1
ATOM 2187 N N . VAL B 1 83 ? -6.543 -17.234 -4.895 1 85.25 83 VAL B N 1
ATOM 2188 C CA . VAL B 1 83 ? -5.66 -16.562 -3.941 1 85.25 83 VAL B CA 1
ATOM 2189 C C . VAL B 1 83 ? -6.035 -15.086 -3.838 1 85.25 83 VAL B C 1
ATOM 2191 O O . VAL B 1 83 ? -6.23 -14.414 -4.855 1 85.25 83 VAL B O 1
ATOM 2194 N N . PHE B 1 84 ? -6.145 -14.625 -2.605 1 82.75 84 PHE B N 1
ATOM 2195 C CA . PHE B 1 84 ? -6.492 -13.227 -2.371 1 82.75 84 PHE B CA 1
ATOM 2196 C C . PHE B 1 84 ? -5.484 -12.57 -1.432 1 82.75 84 PHE B C 1
ATOM 2198 O O . PHE B 1 84 ? -5.012 -13.203 -0.484 1 82.75 84 PHE B O 1
ATOM 2205 N N . MET B 1 85 ? -5.234 -11.312 -1.74 1 87.44 85 MET B N 1
ATOM 2206 C CA . MET B 1 85 ? -4.363 -10.562 -0.838 1 87.44 85 MET B CA 1
ATOM 2207 C C . MET B 1 85 ? -5.129 -10.102 0.399 1 87.44 85 MET B C 1
ATOM 2209 O O . MET B 1 85 ? -6.211 -9.523 0.285 1 87.44 85 MET B O 1
ATOM 2213 N N . VAL B 1 86 ? -4.551 -10.312 1.558 1 86.38 86 VAL B N 1
ATOM 2214 C CA . VAL B 1 86 ? -5.242 -9.93 2.783 1 86.38 86 VAL B CA 1
ATOM 2215 C C . VAL B 1 86 ? -4.438 -8.859 3.52 1 86.38 86 VAL B C 1
ATOM 2217 O O . VAL B 1 86 ? -4.945 -8.219 4.445 1 86.38 86 VAL B O 1
ATOM 2220 N N . GLY B 1 87 ? -3.219 -8.688 3.062 1 86.5 87 GLY B N 1
ATOM 2221 C CA . GLY B 1 87 ? -2.402 -7.695 3.738 1 86.5 87 GLY B CA 1
ATOM 2222 C C . GLY B 1 87 ? -1.21 -7.242 2.916 1 86.5 87 GLY B C 1
ATOM 2223 O O . GLY B 1 87 ? -0.683 -8.008 2.105 1 86.5 87 GLY B O 1
ATOM 2224 N N . GLN B 1 88 ? -0.81 -6.035 3.197 1 88.69 88 GLN B N 1
ATOM 2225 C CA . GLN B 1 88 ? 0.391 -5.457 2.602 1 88.69 88 GLN B CA 1
ATOM 2226 C C . GLN B 1 88 ? 1.059 -4.473 3.555 1 88.69 88 GLN B C 1
ATOM 2228 O O . GLN B 1 88 ? 0.378 -3.719 4.258 1 88.69 88 GLN B O 1
ATOM 2233 N N . SER B 1 89 ? 2.33 -4.488 3.523 1 87.25 89 SER B N 1
ATOM 2234 C CA . SER B 1 89 ? 3.082 -3.52 4.316 1 87.25 89 SER B CA 1
ATOM 2235 C C . SER B 1 89 ? 4.262 -2.959 3.529 1 87.25 89 SER B C 1
ATOM 2237 O O . SER B 1 89 ? 4.945 -3.695 2.816 1 87.25 89 SER B O 1
ATOM 2239 N N . LEU B 1 90 ? 4.379 -1.682 3.666 1 88.75 90 LEU B N 1
ATOM 2240 C CA . LEU B 1 90 ? 5.504 -0.982 3.059 1 88.75 90 LEU B CA 1
ATOM 2241 C C . LEU B 1 90 ? 6.391 -0.349 4.125 1 88.75 90 LEU B C 1
ATOM 2243 O O . LEU B 1 90 ? 5.891 0.219 5.098 1 88.75 90 LEU B O 1
ATOM 2247 N N . ARG B 1 91 ? 7.637 -0.536 3.955 1 86.81 91 ARG B N 1
ATOM 2248 C CA . ARG B 1 91 ? 8.641 0.214 4.695 1 86.81 91 ARG B CA 1
ATOM 2249 C C . ARG B 1 91 ? 9.5 1.062 3.758 1 86.81 91 ARG B C 1
ATOM 2251 O O . ARG B 1 91 ? 10.125 0.536 2.84 1 86.81 91 ARG B O 1
ATOM 2258 N N . LEU B 1 92 ? 9.492 2.338 4.039 1 87.31 92 LEU B N 1
ATOM 2259 C CA . LEU B 1 92 ? 10.195 3.256 3.152 1 87.31 92 LEU B CA 1
ATOM 2260 C C . LEU B 1 92 ? 11.508 3.719 3.779 1 87.31 92 LEU B C 1
ATOM 2262 O O . LEU B 1 92 ? 11.523 4.184 4.922 1 87.31 92 LEU B O 1
ATOM 2266 N N . SER B 1 93 ? 12.508 3.584 2.973 1 83.81 93 SER B N 1
ATOM 2267 C CA . SER B 1 93 ? 13.828 4.039 3.41 1 83.81 93 SER B CA 1
ATOM 2268 C C . SER B 1 93 ? 13.961 5.551 3.275 1 83.81 93 SER B C 1
ATOM 2270 O O . SER B 1 93 ? 13.359 6.156 2.385 1 83.81 93 SER B O 1
ATOM 2272 N N . THR B 1 94 ? 14.82 6.117 4.102 1 79.12 94 THR B N 1
ATOM 2273 C CA . THR B 1 94 ? 15.109 7.543 3.988 1 79.12 94 THR B CA 1
ATOM 2274 C C . THR B 1 94 ? 15.812 7.848 2.668 1 79.12 94 THR B C 1
ATOM 2276 O O . THR B 1 94 ? 15.734 8.969 2.158 1 79.12 94 THR B O 1
ATOM 2279 N N . HIS B 1 95 ? 16.391 6.871 2.062 1 80.25 95 HIS B N 1
ATOM 2280 C CA . HIS B 1 95 ? 17.109 7.043 0.8 1 80.25 95 HIS B CA 1
ATOM 2281 C C . HIS B 1 95 ? 16.141 7.359 -0.336 1 80.25 95 HIS B C 1
ATOM 2283 O O . HIS B 1 95 ? 16.531 7.961 -1.34 1 80.25 95 HIS B O 1
ATOM 2289 N N . LEU B 1 96 ? 14.953 6.953 -0.106 1 81.38 96 LEU B N 1
ATOM 2290 C CA . LEU B 1 96 ? 13.93 7.266 -1.096 1 81.38 96 LEU B CA 1
ATOM 2291 C C . LEU B 1 96 ? 13.766 8.773 -1.256 1 81.38 96 LEU B C 1
ATOM 2293 O O . LEU B 1 96 ? 13.492 9.258 -2.355 1 81.38 96 LEU B O 1
ATOM 2297 N N . TYR B 1 97 ? 14.008 9.445 -0.222 1 76.44 97 TYR B N 1
ATOM 2298 C CA . TYR B 1 97 ? 13.758 10.883 -0.202 1 76.44 97 TYR B CA 1
ATOM 2299 C C . TYR B 1 97 ? 15.062 11.656 -0.376 1 76.44 97 TYR B C 1
ATOM 2301 O O . TYR B 1 97 ? 15.109 12.648 -1.104 1 76.44 97 TYR B O 1
ATOM 2309 N N . ARG B 1 98 ? 16.031 11.164 0.174 1 72.31 98 ARG B N 1
ATOM 2310 C CA . ARG B 1 98 ? 17.312 11.867 0.186 1 72.31 98 ARG B CA 1
ATOM 2311 C C . ARG B 1 98 ? 17.984 11.82 -1.187 1 72.31 98 ARG B C 1
ATOM 2313 O O . ARG B 1 98 ? 18.625 12.789 -1.607 1 72.31 98 ARG B O 1
ATOM 2320 N N . ASP B 1 99 ? 17.75 10.758 -1.867 1 72.88 99 ASP B N 1
ATOM 2321 C CA . ASP B 1 99 ? 18.484 10.539 -3.105 1 72.88 99 ASP B CA 1
ATOM 2322 C C . ASP B 1 99 ? 17.578 10.727 -4.324 1 72.88 99 ASP B C 1
ATOM 2324 O O . ASP B 1 99 ? 17.844 10.156 -5.387 1 72.88 99 ASP B O 1
ATOM 2328 N N . ILE B 1 100 ? 16.547 11.469 -4.102 1 70.38 100 ILE B N 1
ATOM 2329 C CA . ILE B 1 100 ? 15.508 11.578 -5.125 1 70.38 100 ILE B CA 1
ATOM 2330 C C . ILE B 1 100 ? 16.109 12.133 -6.41 1 70.38 100 ILE B C 1
ATOM 2332 O O . ILE B 1 100 ? 15.727 11.734 -7.512 1 70.38 100 ILE B O 1
ATOM 2336 N N . ALA B 1 101 ? 16.969 13.094 -6.305 1 69.69 101 ALA B N 1
ATOM 2337 C CA . ALA B 1 101 ? 17.594 13.672 -7.484 1 69.69 101 ALA B CA 1
ATOM 2338 C C . ALA B 1 101 ? 18.344 12.617 -8.289 1 69.69 101 ALA B C 1
ATOM 2340 O O . ALA B 1 101 ? 18.281 12.594 -9.523 1 69.69 101 ALA B O 1
ATOM 2341 N N . HIS B 1 102 ? 18.969 11.789 -7.676 1 75.12 102 HIS B N 1
ATOM 2342 C CA . HIS B 1 102 ? 19.703 10.703 -8.328 1 75.12 102 HIS B CA 1
ATOM 2343 C C . HIS B 1 102 ? 18.75 9.633 -8.852 1 75.12 102 HIS B C 1
ATOM 2345 O O . HIS B 1 102 ? 18.953 9.094 -9.945 1 75.12 102 HIS B O 1
ATOM 2351 N N . LEU B 1 103 ? 17.75 9.398 -8.133 1 75.38 103 LEU B N 1
ATOM 2352 C CA . LEU B 1 103 ? 16.812 8.336 -8.477 1 75.38 103 LEU B CA 1
ATOM 2353 C C . LEU B 1 103 ? 16.047 8.68 -9.75 1 75.38 103 LEU B C 1
ATOM 2355 O O . LEU B 1 103 ? 15.672 7.789 -10.516 1 75.38 103 LEU B O 1
ATOM 2359 N N . SER B 1 104 ? 15.836 9.953 -9.914 1 74.31 104 SER B N 1
ATOM 2360 C CA . SER B 1 104 ? 15.078 10.391 -11.086 1 74.31 104 SER B CA 1
ATOM 2361 C C . SER B 1 104 ? 15.797 10.016 -12.375 1 74.31 104 SER B C 1
ATOM 2363 O O . SER B 1 104 ? 15.164 9.906 -13.438 1 74.31 104 SER B O 1
ATOM 2365 N N . SER B 1 105 ? 17 9.773 -12.328 1 78.06 105 SER B N 1
ATOM 2366 C CA . SER B 1 105 ? 17.781 9.43 -13.516 1 78.06 105 SER B CA 1
ATOM 2367 C C . SER B 1 105 ? 18.297 7.996 -13.445 1 78.06 105 SER B C 1
ATOM 2369 O O . SER B 1 105 ? 19.078 7.574 -14.297 1 78.06 105 SER B O 1
ATOM 2371 N N . SER B 1 106 ? 17.891 7.32 -12.523 1 83.69 106 SER B N 1
ATOM 2372 C CA . SER B 1 106 ? 18.406 5.969 -12.336 1 83.69 106 SER B CA 1
ATOM 2373 C C . SER B 1 106 ? 17.344 4.922 -12.688 1 83.69 106 SER B C 1
ATOM 2375 O O . SER B 1 106 ? 16.156 5.199 -12.625 1 83.69 106 SER B O 1
ATOM 2377 N N . ASP B 1 107 ? 17.875 3.775 -13.078 1 89.44 107 ASP B N 1
ATOM 2378 C CA . ASP B 1 107 ? 17 2.604 -13.172 1 89.44 107 ASP B CA 1
ATOM 2379 C C . ASP B 1 107 ? 16.672 2.057 -11.781 1 89.44 107 ASP B C 1
ATOM 2381 O O . ASP B 1 107 ? 17.375 2.35 -10.812 1 89.44 107 ASP B O 1
ATOM 2385 N N . LEU B 1 108 ? 15.562 1.36 -11.766 1 90.44 108 LEU B N 1
ATOM 2386 C CA . LEU B 1 108 ? 15.133 0.769 -10.5 1 90.44 108 LEU B CA 1
ATOM 2387 C C . LEU B 1 108 ? 15.023 -0.748 -10.617 1 90.44 108 LEU B C 1
ATOM 2389 O O . LEU B 1 108 ? 14.703 -1.27 -11.688 1 90.44 108 LEU B O 1
ATOM 2393 N N . LEU B 1 109 ? 15.32 -1.384 -9.539 1 90.19 109 LEU B N 1
ATOM 2394 C CA . LEU B 1 109 ? 15.219 -2.836 -9.461 1 90.19 109 LEU B CA 1
ATOM 2395 C C . LEU B 1 109 ? 14.109 -3.252 -8.5 1 90.19 109 LEU B C 1
ATOM 2397 O O . LEU B 1 109 ? 13.945 -2.654 -7.434 1 90.19 109 LEU B O 1
ATOM 2401 N N . V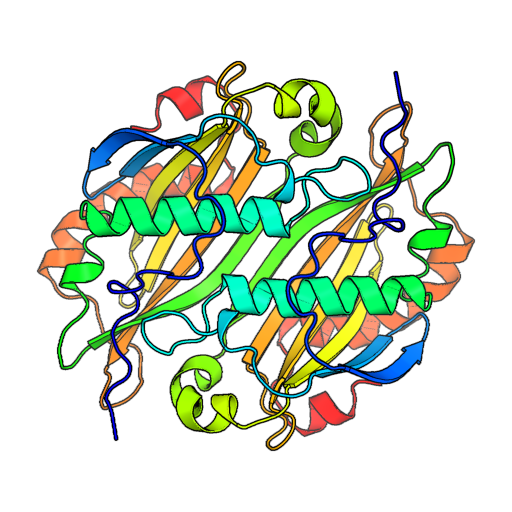AL B 1 110 ? 13.352 -4.172 -8.914 1 92.12 110 VAL B N 1
ATOM 2402 C CA . VAL B 1 110 ? 12.43 -4.824 -7.988 1 92.12 110 VAL B CA 1
ATOM 2403 C C . VAL B 1 110 ? 12.82 -6.293 -7.824 1 92.12 110 VAL B C 1
ATOM 2405 O O . VAL B 1 110 ? 12.852 -7.047 -8.805 1 92.12 110 VAL B O 1
ATOM 2408 N N . THR B 1 111 ? 13.102 -6.625 -6.652 1 89.56 111 THR B N 1
ATOM 2409 C CA . THR B 1 111 ? 13.375 -8.016 -6.293 1 89.56 111 THR B CA 1
ATOM 2410 C C . THR B 1 111 ? 12.148 -8.664 -5.668 1 89.56 111 THR B C 1
ATOM 2412 O O . THR B 1 111 ? 11.508 -8.078 -4.793 1 89.56 111 THR B O 1
ATOM 2415 N N . SER B 1 112 ? 11.789 -9.812 -6.121 1 89.19 112 SER B N 1
ATOM 2416 C CA . SER B 1 112 ? 10.703 -10.594 -5.531 1 89.19 112 SER B CA 1
ATOM 2417 C C . SER B 1 112 ? 11.227 -11.859 -4.875 1 89.19 112 SER B C 1
ATOM 2419 O O . SER B 1 112 ? 12.141 -12.508 -5.395 1 89.19 112 SER B O 1
ATOM 2421 N N . ARG B 1 113 ? 10.633 -12.188 -3.775 1 87.12 113 ARG B N 1
ATOM 2422 C CA . ARG B 1 113 ? 11.008 -13.406 -3.061 1 87.12 113 ARG B CA 1
ATOM 2423 C C . ARG B 1 113 ? 9.789 -14.062 -2.42 1 87.12 113 ARG B C 1
ATOM 2425 O O . ARG B 1 113 ? 8.984 -13.391 -1.774 1 87.12 113 ARG B O 1
ATOM 2432 N N . ALA B 1 114 ? 9.719 -15.352 -2.686 1 88.06 114 ALA B N 1
ATOM 2433 C CA . ALA B 1 114 ? 8.789 -16.141 -1.878 1 88.06 114 ALA B CA 1
ATOM 2434 C C . ALA B 1 114 ? 9.266 -16.234 -0.432 1 88.06 114 ALA B C 1
ATOM 2436 O O . ALA B 1 114 ? 10.18 -17.016 -0.125 1 88.06 114 ALA B O 1
ATOM 2437 N N . ALA B 1 115 ? 8.648 -15.539 0.354 1 84.5 115 ALA B N 1
ATOM 2438 C CA . ALA B 1 115 ? 9.234 -15.289 1.666 1 84.5 115 ALA B CA 1
ATOM 2439 C C . ALA B 1 115 ? 8.781 -16.344 2.678 1 84.5 115 ALA B C 1
ATOM 2441 O O . ALA B 1 115 ? 9.57 -16.766 3.523 1 84.5 115 ALA B O 1
ATOM 2442 N N . ALA B 1 116 ? 7.555 -16.703 2.643 1 84.06 116 ALA B N 1
ATOM 2443 C CA . ALA B 1 116 ? 7.047 -17.672 3.609 1 84.06 116 ALA B CA 1
ATOM 2444 C C . ALA B 1 116 ? 5.777 -18.344 3.098 1 84.06 116 ALA B C 1
ATOM 2446 O O . ALA B 1 116 ? 5.043 -17.766 2.291 1 84.06 116 ALA B O 1
ATOM 2447 N N . VAL B 1 117 ? 5.594 -19.516 3.568 1 86.88 117 VAL B N 1
ATOM 2448 C CA . VAL B 1 117 ? 4.383 -20.281 3.283 1 86.88 117 VAL B CA 1
ATOM 2449 C C . VAL B 1 117 ? 3.781 -20.797 4.586 1 86.88 117 VAL B C 1
ATOM 2451 O O . VAL B 1 117 ? 4.488 -21.375 5.414 1 86.88 117 VAL B O 1
ATOM 2454 N N . GLY B 1 118 ? 2.508 -20.422 4.77 1 84.69 118 GLY B N 1
ATOM 2455 C CA . GLY B 1 118 ? 1.735 -21.016 5.855 1 84.69 118 GLY B CA 1
ATOM 2456 C C . GLY B 1 118 ? 0.844 -22.156 5.406 1 84.69 118 GLY B C 1
ATOM 2457 O O . GLY B 1 118 ? 1.052 -22.734 4.332 1 84.69 118 GLY B O 1
ATOM 2458 N N . ARG B 1 119 ? -0.067 -22.469 6.309 1 89.88 119 ARG B N 1
ATOM 2459 C CA . ARG B 1 119 ? -0.993 -23.547 5.965 1 89.88 119 ARG B CA 1
ATOM 2460 C C . ARG B 1 119 ? -1.92 -23.125 4.828 1 89.88 119 ARG B C 1
ATOM 2462 O O . ARG B 1 119 ? -2.152 -23.891 3.893 1 89.88 119 ARG B O 1
ATOM 2469 N N . THR B 1 120 ? -2.439 -21.875 4.934 1 91.31 120 THR B N 1
ATOM 2470 C CA . THR B 1 120 ? -3.379 -21.391 3.924 1 91.31 120 THR B CA 1
ATOM 2471 C C . THR B 1 120 ? -2.867 -20.109 3.271 1 91.31 120 THR B C 1
ATOM 2473 O O . THR B 1 120 ? -3.57 -19.5 2.471 1 91.31 120 THR B O 1
ATOM 2476 N N . SER B 1 121 ? -1.61 -19.688 3.691 1 88.75 121 SER B N 1
ATOM 2477 C CA . SER B 1 121 ? -1.175 -18.344 3.287 1 88.75 121 SER B CA 1
ATOM 2478 C C . SER B 1 121 ? 0.219 -18.391 2.67 1 88.75 121 SER B C 1
ATOM 2480 O O . SER B 1 121 ? 0.96 -19.359 2.855 1 88.75 121 SER B O 1
ATOM 2482 N N . MET B 1 122 ? 0.469 -17.406 1.881 1 88.56 122 MET B N 1
ATOM 2483 C CA . MET B 1 122 ? 1.795 -17.188 1.309 1 88.56 122 MET B CA 1
ATOM 2484 C C . MET B 1 122 ? 2.217 -15.734 1.45 1 88.56 122 MET B C 1
ATOM 2486 O O . MET B 1 122 ? 1.396 -14.828 1.303 1 88.56 122 MET B O 1
ATOM 2490 N N . THR B 1 123 ? 3.457 -15.531 1.765 1 86.88 123 THR B N 1
ATOM 2491 C CA . THR B 1 123 ? 4.008 -14.195 1.979 1 86.88 123 THR B CA 1
ATOM 2492 C C . THR B 1 123 ? 5.094 -13.891 0.949 1 86.88 123 THR B C 1
ATOM 2494 O O . THR B 1 123 ? 5.992 -14.703 0.723 1 86.88 123 THR B O 1
ATOM 2497 N N . ASN B 1 124 ? 4.871 -12.75 0.323 1 88.5 124 ASN B N 1
ATOM 2498 C CA . ASN B 1 124 ? 5.867 -12.25 -0.619 1 88.5 124 ASN B CA 1
ATOM 2499 C C . ASN B 1 124 ? 6.68 -11.102 -0.023 1 88.5 124 ASN B C 1
ATOM 2501 O O . ASN B 1 124 ? 6.152 -10.297 0.741 1 88.5 124 ASN B O 1
ATOM 2505 N N . LEU B 1 125 ? 7.895 -11.125 -0.4 1 87.12 125 LEU B N 1
ATOM 2506 C CA . LEU B 1 125 ? 8.758 -9.969 -0.164 1 87.12 125 LEU B CA 1
ATOM 2507 C C . LEU B 1 125 ? 9.18 -9.328 -1.481 1 87.12 125 LEU B C 1
ATOM 2509 O O . LEU B 1 125 ? 9.633 -10.016 -2.396 1 87.12 125 LEU B O 1
ATOM 2513 N N . TYR B 1 126 ? 8.953 -8.023 -1.579 1 90.12 126 TYR B N 1
ATOM 2514 C CA . TYR B 1 126 ? 9.414 -7.211 -2.699 1 90.12 126 TYR B CA 1
ATOM 2515 C C . TYR B 1 126 ? 10.305 -6.074 -2.217 1 90.12 126 TYR B C 1
ATOM 2517 O O . TYR B 1 126 ? 10.008 -5.43 -1.207 1 90.12 126 TYR B O 1
ATOM 2525 N N . ILE B 1 127 ? 11.352 -5.883 -2.957 1 89 127 ILE B N 1
ATOM 2526 C CA . ILE B 1 127 ? 12.266 -4.805 -2.596 1 89 127 ILE B CA 1
ATOM 2527 C C . ILE B 1 127 ? 12.523 -3.916 -3.812 1 89 127 ILE B C 1
ATOM 2529 O O . ILE B 1 127 ? 12.938 -4.402 -4.867 1 89 127 ILE B O 1
ATOM 2533 N N . LEU B 1 128 ? 12.188 -2.688 -3.631 1 91.25 128 LEU B N 1
ATOM 2534 C CA . LEU B 1 128 ? 12.578 -1.677 -4.609 1 91.25 128 LEU B CA 1
ATOM 2535 C C . LEU B 1 128 ? 13.953 -1.101 -4.273 1 91.25 128 LEU B C 1
ATOM 2537 O O . LEU B 1 128 ? 14.18 -0.646 -3.15 1 91.25 128 LEU B O 1
ATOM 2541 N N . SER B 1 129 ? 14.82 -1.118 -5.238 1 89.44 129 SER B N 1
ATOM 2542 C CA . SER B 1 129 ? 16.172 -0.614 -5.008 1 89.44 129 SER B CA 1
ATOM 2543 C C . SER B 1 129 ? 16.656 0.225 -6.188 1 89.44 129 SER B C 1
ATOM 2545 O O . SER B 1 129 ? 16.125 0.11 -7.297 1 89.44 129 SER B O 1
ATOM 2547 N N . CYS B 1 130 ? 17.641 1.039 -5.848 1 87.56 130 CYS B N 1
ATOM 2548 C CA . CYS B 1 130 ? 18.344 1.762 -6.898 1 87.56 130 CYS B CA 1
ATOM 2549 C C . CYS B 1 130 ? 19.297 0.835 -7.656 1 87.56 130 CYS B C 1
ATOM 2551 O O . CYS B 1 130 ? 20.094 0.13 -7.043 1 87.56 130 CYS B O 1
ATOM 2553 N N . ALA B 1 131 ? 19.188 0.874 -8.961 1 87.5 131 ALA B N 1
ATOM 2554 C CA . ALA B 1 131 ? 19.984 -0.055 -9.758 1 87.5 131 ALA B CA 1
ATOM 2555 C C . ALA B 1 131 ? 21.469 0.287 -9.672 1 87.5 131 ALA B C 1
ATOM 2557 O O . ALA B 1 131 ? 22.328 -0.606 -9.641 1 87.5 131 ALA B O 1
ATOM 2558 N N . ASP B 1 132 ? 21.75 1.565 -9.617 1 85 132 ASP B N 1
ATOM 2559 C CA . ASP B 1 132 ? 23.141 2.023 -9.625 1 85 132 ASP B CA 1
ATOM 2560 C C . ASP B 1 132 ? 23.812 1.743 -8.281 1 85 132 ASP B C 1
ATOM 2562 O O . ASP B 1 132 ? 24.922 1.192 -8.234 1 85 132 ASP B O 1
ATOM 2566 N N . THR B 1 133 ? 23.156 2.086 -7.227 1 83.62 133 THR B N 1
ATOM 2567 C CA . THR B 1 133 ? 23.766 2.031 -5.902 1 83.62 133 THR B CA 1
ATOM 2568 C C . THR B 1 133 ? 23.375 0.755 -5.172 1 83.62 133 THR B C 1
ATOM 2570 O O . THR B 1 133 ? 23.969 0.401 -4.156 1 83.62 133 THR B O 1
ATOM 2573 N N . LYS B 1 134 ? 22.328 0.129 -5.555 1 83.12 134 LYS B N 1
ATOM 2574 C CA . LYS B 1 134 ? 21.781 -1.089 -4.973 1 83.12 134 LYS B CA 1
ATOM 2575 C C . LYS B 1 134 ? 21.172 -0.811 -3.602 1 83.12 134 LYS B C 1
ATOM 2577 O O . LYS B 1 134 ? 20.828 -1.74 -2.867 1 83.12 134 LYS B O 1
ATOM 2582 N N . MET B 1 135 ? 21.016 0.43 -3.334 1 84.19 135 MET B N 1
ATOM 2583 C CA . MET B 1 135 ? 20.406 0.803 -2.059 1 84.19 135 MET B CA 1
ATOM 2584 C C . MET B 1 135 ? 18.922 0.475 -2.049 1 84.19 135 MET B C 1
ATOM 2586 O O . MET B 1 135 ? 18.203 0.772 -3.012 1 84.19 135 MET B O 1
ATOM 2590 N N . GLU B 1 136 ? 18.438 -0.154 -0.904 1 86.5 136 GLU B N 1
ATOM 2591 C CA . GLU B 1 136 ? 17.016 -0.409 -0.734 1 86.5 136 GLU B CA 1
ATOM 2592 C C . GLU B 1 136 ? 16.25 0.891 -0.522 1 86.5 136 GLU B C 1
ATOM 2594 O O . GLU B 1 136 ? 16.656 1.734 0.282 1 86.5 136 GLU B O 1
ATOM 2599 N N . LEU B 1 137 ? 15.242 1.025 -1.266 1 88.44 137 LEU B N 1
ATOM 2600 C CA . LEU B 1 137 ? 14.398 2.215 -1.17 1 88.44 137 LEU B CA 1
ATOM 2601 C C . LEU B 1 137 ? 13.102 1.903 -0.441 1 88.44 137 LEU B C 1
ATOM 2603 O O . LEU B 1 137 ? 12.68 2.66 0.436 1 88.44 137 LEU B O 1
ATOM 2607 N N . VAL B 1 138 ? 12.492 0.796 -0.822 1 90.5 138 VAL B N 1
ATOM 2608 C CA . VAL B 1 138 ? 11.219 0.407 -0.228 1 90.5 138 VAL B CA 1
ATOM 2609 C C . VAL B 1 138 ? 11.148 -1.113 -0.106 1 90.5 138 VAL B C 1
ATOM 2611 O O . VAL B 1 138 ? 11.539 -1.835 -1.025 1 90.5 138 VAL B O 1
ATOM 2614 N N . ARG B 1 139 ? 10.617 -1.521 0.94 1 89 139 ARG B N 1
ATOM 2615 C CA . ARG B 1 139 ? 10.312 -2.932 1.156 1 89 139 ARG B CA 1
ATOM 2616 C C . ARG B 1 139 ? 8.805 -3.15 1.252 1 89 139 ARG B C 1
ATOM 2618 O O . ARG B 1 139 ? 8.109 -2.418 1.958 1 89 139 ARG B O 1
ATOM 2625 N N . CYS B 1 140 ? 8.375 -4.09 0.521 1 90.44 140 CYS B N 1
ATOM 2626 C CA . CYS B 1 140 ? 6.957 -4.418 0.514 1 90.44 140 CYS B CA 1
ATOM 2627 C C . CYS B 1 140 ? 6.734 -5.887 0.853 1 90.44 140 CYS B C 1
ATOM 2629 O O . CYS B 1 140 ? 7.34 -6.77 0.244 1 90.44 140 CYS B O 1
ATOM 2631 N N . THR B 1 141 ? 5.906 -6.145 1.791 1 87.5 141 THR B N 1
ATOM 2632 C CA . THR B 1 141 ? 5.473 -7.504 2.098 1 87.5 141 THR B CA 1
ATOM 2633 C C . THR B 1 141 ? 3.977 -7.664 1.845 1 87.5 141 THR B C 1
ATOM 2635 O O . THR B 1 141 ? 3.184 -6.793 2.215 1 87.5 141 THR B O 1
ATOM 2638 N N . THR B 1 142 ? 3.66 -8.688 1.148 1 88.94 142 THR B N 1
ATOM 2639 C CA . THR B 1 142 ? 2.248 -8.984 0.94 1 88.94 142 THR B CA 1
ATOM 2640 C C . THR B 1 142 ? 1.899 -10.367 1.478 1 88.94 142 THR B C 1
ATOM 2642 O O . THR B 1 142 ? 2.727 -11.281 1.436 1 88.94 142 THR B O 1
ATOM 2645 N N . THR B 1 143 ? 0.744 -10.461 1.988 1 87.56 143 THR B N 1
ATOM 2646 C CA . THR B 1 143 ? 0.207 -11.742 2.426 1 87.56 143 THR B CA 1
ATOM 2647 C C . THR B 1 143 ? -1.019 -12.125 1.603 1 87.56 143 THR B C 1
ATOM 2649 O O . THR B 1 143 ? -1.981 -11.359 1.519 1 87.56 143 THR B O 1
ATOM 2652 N N . LEU B 1 144 ? -0.959 -13.242 1.003 1 88.75 144 LEU B N 1
ATOM 2653 C CA . LEU B 1 144 ? -2.061 -13.805 0.23 1 88.75 144 LEU B CA 1
ATOM 2654 C C . LEU B 1 144 ? -2.623 -15.047 0.915 1 88.75 144 LEU B C 1
ATOM 2656 O O . LEU B 1 144 ? -1.899 -15.758 1.618 1 88.75 144 LEU B O 1
ATOM 2660 N N . VAL B 1 145 ? -3.84 -15.266 0.699 1 88.38 145 VAL B N 1
ATOM 2661 C CA . VAL B 1 145 ? -4.484 -16.422 1.309 1 88.38 145 VAL B CA 1
ATOM 2662 C C . VAL B 1 145 ? -5.176 -17.25 0.232 1 88.38 145 VAL B C 1
ATOM 2664 O O . VAL B 1 145 ? -5.867 -16.719 -0.632 1 88.38 145 VAL B O 1
ATOM 2667 N N . HIS B 1 146 ? -4.91 -18.5 0.29 1 91.19 146 HIS B N 1
ATOM 2668 C CA . HIS B 1 146 ? -5.598 -19.484 -0.546 1 91.19 146 HIS B CA 1
ATOM 2669 C C . HIS B 1 146 ? -7.02 -19.734 -0.051 1 91.19 146 HIS B C 1
ATOM 2671 O O . HIS B 1 146 ? -7.219 -20.141 1.095 1 91.19 146 HIS B O 1
ATOM 2677 N N . THR B 1 147 ? -7.996 -19.531 -0.922 1 87.25 147 THR B N 1
ATOM 2678 C CA . THR B 1 147 ? -9.383 -19.484 -0.471 1 87.25 147 THR B CA 1
ATOM 2679 C C . THR B 1 147 ? -10.266 -20.344 -1.375 1 87.25 147 THR B C 1
ATOM 2681 O O . THR B 1 147 ? -10.117 -20.312 -2.598 1 87.25 147 THR B O 1
ATOM 2684 N N . SER B 1 148 ? -11.156 -21.094 -0.71 1 86.31 148 SER B N 1
ATOM 2685 C CA . SER B 1 148 ? -12.188 -21.812 -1.464 1 86.31 148 SER B CA 1
ATOM 2686 C C . SER B 1 148 ? -13.219 -20.844 -2.041 1 86.31 148 SER B C 1
ATOM 2688 O O . SER B 1 148 ? -13.742 -19.984 -1.327 1 86.31 148 SER B O 1
ATOM 2690 N N . ILE B 1 149 ? -13.492 -21 -3.328 1 77.62 149 ILE B N 1
ATOM 2691 C CA . ILE B 1 149 ? -14.461 -20.125 -3.986 1 77.62 149 ILE B CA 1
ATOM 2692 C C . ILE B 1 149 ? -15.859 -20.422 -3.455 1 77.62 149 ILE B C 1
ATOM 2694 O O . ILE B 1 149 ? -16.656 -19.5 -3.258 1 77.62 149 ILE B O 1
ATOM 2698 N N . ASP B 1 150 ? -16.125 -21.672 -3.162 1 82.81 150 ASP B N 1
ATOM 2699 C CA . ASP B 1 150 ? -17.438 -22.109 -2.711 1 82.81 150 ASP B CA 1
ATOM 2700 C C . ASP B 1 150 ? -17.703 -21.641 -1.282 1 82.81 150 ASP B C 1
ATOM 2702 O O . ASP B 1 150 ? -18.719 -21 -1.016 1 82.81 150 ASP B O 1
ATOM 2706 N N . SER B 1 151 ? -16.828 -21.922 -0.427 1 82.56 151 SER B N 1
ATOM 2707 C CA . SER B 1 151 ? -17.047 -21.609 0.984 1 82.56 151 SER B CA 1
ATOM 2708 C C . SER B 1 151 ? -16.609 -20.203 1.319 1 82.56 151 SER B C 1
ATOM 2710 O O . SER B 1 151 ? -16.984 -19.656 2.363 1 82.56 151 SER B O 1
ATOM 2712 N N . ARG B 1 152 ? -15.742 -19.703 0.478 1 80 152 ARG B N 1
ATOM 2713 C CA . ARG B 1 152 ? -15.156 -18.375 0.672 1 80 152 ARG B CA 1
ATOM 2714 C C . ARG B 1 152 ? -14.312 -18.344 1.938 1 80 152 ARG B C 1
ATOM 2716 O O . ARG B 1 152 ? -14.172 -17.281 2.564 1 80 152 ARG B O 1
ATOM 2723 N N . ARG B 1 153 ? -13.852 -19.484 2.301 1 85 153 ARG B N 1
ATOM 2724 C CA . ARG B 1 153 ? -12.977 -19.609 3.465 1 85 153 ARG B CA 1
ATOM 2725 C C . ARG B 1 153 ? -11.57 -20.031 3.051 1 85 153 ARG B C 1
ATOM 2727 O O . ARG B 1 153 ? -11.383 -20.641 1.997 1 85 153 ARG B O 1
ATOM 2734 N N . PRO B 1 154 ? -10.617 -19.641 3.934 1 89.5 154 PRO B N 1
ATOM 2735 C CA . PRO B 1 154 ? -9.258 -20.125 3.668 1 89.5 154 PRO B CA 1
ATOM 2736 C C . PRO B 1 154 ? -9.18 -21.641 3.598 1 89.5 154 PRO B C 1
ATOM 2738 O O . PRO B 1 154 ? -9.852 -22.328 4.367 1 89.5 154 PRO B O 1
ATOM 2741 N N . THR B 1 155 ? -8.461 -22.094 2.676 1 92.69 155 THR B N 1
ATOM 2742 C CA . THR B 1 155 ? -8.266 -23.531 2.488 1 92.69 155 THR B CA 1
ATOM 2743 C C . THR B 1 155 ? -6.777 -23.859 2.416 1 92.69 155 THR B C 1
ATOM 2745 O O . THR B 1 155 ? -5.98 -23.078 1.9 1 92.69 155 THR B O 1
ATOM 2748 N N . PRO B 1 156 ? -6.41 -25.047 2.891 1 94.44 156 PRO B N 1
ATOM 2749 C CA . PRO B 1 156 ? -4.988 -25.391 2.896 1 94.44 156 PRO B CA 1
ATOM 2750 C C . PRO B 1 156 ? -4.371 -25.375 1.499 1 94.44 156 PRO B C 1
ATOM 2752 O O . PRO B 1 156 ? -5.027 -25.766 0.528 1 94.44 156 PRO B O 1
ATOM 2755 N N . LEU B 1 157 ? -3.141 -24.953 1.452 1 93.81 157 LEU B N 1
ATOM 2756 C CA . LEU B 1 157 ? -2.387 -25.047 0.208 1 93.81 157 LEU B CA 1
ATOM 2757 C C . LEU B 1 157 ? -2.15 -26.5 -0.171 1 93.81 157 LEU B C 1
ATOM 2759 O O . LEU B 1 157 ? -1.992 -27.359 0.704 1 93.81 157 LEU B O 1
ATOM 2763 N N . PRO B 1 158 ? -2.186 -26.75 -1.408 1 93.88 158 PRO B N 1
ATOM 2764 C CA . PRO B 1 158 ? -1.967 -28.125 -1.828 1 93.88 158 PRO B CA 1
ATOM 2765 C C . PRO B 1 158 ? -0.599 -28.656 -1.41 1 93.88 158 PRO B C 1
ATOM 2767 O O . PRO B 1 158 ? 0.347 -27.891 -1.246 1 93.88 158 PRO B O 1
ATOM 2770 N N . GLU B 1 159 ? -0.535 -29.938 -1.318 1 92.19 159 GLU B N 1
ATOM 2771 C CA . GLU B 1 159 ? 0.683 -30.594 -0.852 1 92.19 159 GLU B CA 1
ATOM 2772 C C . GLU B 1 159 ? 1.87 -30.25 -1.748 1 92.19 159 GLU B C 1
ATOM 2774 O O . GLU B 1 159 ? 2.975 -30 -1.258 1 92.19 159 GLU B O 1
ATOM 2779 N N . TRP B 1 160 ? 1.63 -30.266 -3.039 1 92.06 160 TRP B N 1
ATOM 2780 C CA . TRP B 1 160 ? 2.727 -30 -3.963 1 92.06 160 TRP B CA 1
ATOM 2781 C C . TRP B 1 160 ? 3.316 -28.609 -3.717 1 92.06 160 TRP B C 1
ATOM 2783 O O . TRP B 1 160 ? 4.516 -28.406 -3.906 1 92.06 160 TRP B O 1
ATOM 2793 N N . PHE B 1 161 ? 2.494 -27.719 -3.422 1 92.25 161 PHE B N 1
ATOM 2794 C CA . PHE B 1 161 ? 2.916 -26.344 -3.168 1 92.25 161 PHE B CA 1
ATOM 2795 C C . PHE B 1 161 ? 3.762 -26.266 -1.902 1 92.25 161 PHE B C 1
ATOM 2797 O O . PHE B 1 161 ? 4.832 -25.656 -1.903 1 92.25 161 PHE B O 1
ATOM 2804 N N . GLU B 1 162 ? 3.342 -26.859 -0.835 1 86.69 162 GLU B N 1
ATOM 2805 C CA . GLU B 1 162 ? 4.078 -26.891 0.424 1 86.69 162 GLU B CA 1
ATOM 2806 C C . GLU B 1 162 ? 5.449 -27.531 0.243 1 86.69 162 GLU B C 1
ATOM 2808 O O . GLU B 1 162 ? 6.449 -27.031 0.769 1 86.69 162 GLU B O 1
ATOM 2813 N N . ASP B 1 163 ? 5.496 -28.531 -0.435 1 87.88 163 ASP B N 1
ATOM 2814 C CA . ASP B 1 163 ? 6.742 -29.25 -0.688 1 87.88 163 ASP B CA 1
ATOM 2815 C C . ASP B 1 163 ? 7.734 -28.359 -1.446 1 87.88 163 ASP B C 1
ATOM 2817 O O . ASP B 1 163 ? 8.938 -28.391 -1.162 1 87.88 163 ASP B O 1
ATOM 2821 N N . LYS B 1 164 ? 7.188 -27.672 -2.322 1 89.81 164 LYS B N 1
ATOM 2822 C CA . LYS B 1 164 ? 8.031 -26.875 -3.211 1 89.81 164 LYS B CA 1
ATOM 2823 C C . LYS B 1 164 ? 8.586 -25.656 -2.49 1 89.81 164 LYS B C 1
ATOM 2825 O O . LYS B 1 164 ? 9.727 -25.25 -2.734 1 89.81 164 LYS B O 1
ATOM 2830 N N . TYR B 1 165 ? 7.82 -25.078 -1.557 1 88.06 165 TYR B N 1
ATOM 2831 C CA . TYR B 1 165 ? 8.203 -23.766 -1.056 1 88.06 165 TYR B CA 1
ATOM 2832 C C . TYR B 1 165 ? 8.578 -23.828 0.419 1 88.06 165 TYR B C 1
ATOM 2834 O O . TYR B 1 165 ? 9.117 -22.875 0.972 1 88.06 165 TYR B O 1
ATOM 2842 N N . THR B 1 166 ? 8.305 -24.797 1.204 1 74.5 166 THR B N 1
ATOM 2843 C CA . THR B 1 166 ? 8.586 -24.859 2.633 1 74.5 166 THR B CA 1
ATOM 2844 C C . THR B 1 166 ? 10.086 -24.797 2.889 1 74.5 166 THR B C 1
ATOM 2846 O O . THR B 1 166 ? 10.531 -24.234 3.893 1 74.5 166 THR B O 1
ATOM 2849 N N . SER B 1 167 ? 10.859 -25.234 2.061 1 63.44 167 SER B N 1
ATOM 2850 C CA . SER B 1 167 ? 12.297 -25.219 2.314 1 63.44 167 SER B CA 1
ATOM 2851 C C . SER B 1 167 ? 12.852 -23.797 2.221 1 63.44 167 SER B C 1
ATOM 2853 O O . SER B 1 167 ? 13.812 -23.453 2.908 1 63.44 167 SER B O 1
ATOM 2855 N N . ILE B 1 168 ? 12.391 -22.984 1.481 1 58.66 168 ILE B N 1
ATOM 2856 C CA . ILE B 1 168 ? 12.938 -21.672 1.149 1 58.66 168 ILE B CA 1
ATOM 2857 C C . ILE B 1 168 ? 12.547 -20.656 2.225 1 58.66 168 ILE B C 1
ATOM 2859 O O . ILE B 1 168 ? 13.305 -19.734 2.516 1 58.66 168 ILE B O 1
ATOM 2863 N N . THR B 1 169 ? 11.453 -20.828 2.893 1 57.16 169 THR B N 1
ATOM 2864 C CA . THR B 1 169 ? 10.875 -19.844 3.793 1 57.16 169 THR B CA 1
ATOM 2865 C C . THR B 1 169 ? 11.773 -19.625 5.008 1 57.16 169 THR B C 1
ATOM 2867 O O . THR B 1 169 ? 11.828 -18.516 5.559 1 57.16 169 THR B O 1
ATOM 2870 N N . ASP B 1 170 ? 12.602 -20.484 5.281 1 51.62 170 ASP B N 1
ATOM 2871 C CA . ASP B 1 170 ? 13.484 -20.328 6.434 1 51.62 170 ASP B CA 1
ATOM 2872 C C . ASP B 1 170 ? 14.555 -19.281 6.172 1 51.62 170 ASP B C 1
ATOM 2874 O O . ASP B 1 170 ? 14.875 -18.484 7.055 1 51.62 170 ASP B O 1
ATOM 2878 N N . THR B 1 171 ? 15.031 -19.172 5.035 1 49.91 171 THR B N 1
ATOM 2879 C CA . THR B 1 171 ? 16.125 -18.25 4.723 1 49.91 171 THR B CA 1
ATOM 2880 C C . THR B 1 171 ? 15.609 -16.828 4.566 1 49.91 171 THR B C 1
ATOM 2882 O O . THR B 1 171 ? 16.297 -15.867 4.941 1 49.91 171 THR B O 1
ATOM 2885 N N . ASN B 1 172 ? 14.375 -16.703 4.281 1 53.5 172 ASN B N 1
ATOM 2886 C CA . ASN B 1 172 ? 13.883 -15.383 3.904 1 53.5 172 ASN B CA 1
ATOM 2887 C C . ASN B 1 172 ? 13.281 -14.648 5.098 1 53.5 172 ASN B C 1
ATOM 2889 O O . ASN B 1 172 ? 13.047 -13.438 5.035 1 53.5 172 ASN B O 1
ATOM 2893 N N . LEU B 1 173 ? 13.18 -15.43 6.148 1 51.53 173 LEU B N 1
ATOM 2894 C CA . LEU B 1 173 ? 12.547 -14.844 7.32 1 51.53 173 LEU B CA 1
ATOM 2895 C C . LEU B 1 173 ? 13.367 -13.68 7.859 1 51.53 173 LEU B C 1
ATOM 2897 O O . LEU B 1 173 ? 12.805 -12.68 8.32 1 51.53 173 LEU B O 1
ATOM 2901 N N . ASP B 1 174 ? 14.562 -13.797 7.664 1 52.12 174 ASP B N 1
ATOM 2902 C CA . ASP B 1 174 ? 15.406 -12.703 8.141 1 52.12 174 ASP B CA 1
ATOM 2903 C C . ASP B 1 174 ? 15.141 -11.422 7.336 1 52.12 174 ASP B C 1
ATOM 2905 O O . ASP B 1 174 ? 15.094 -10.328 7.902 1 52.12 174 ASP B O 1
ATOM 2909 N N . PHE B 1 175 ? 14.922 -11.68 6.074 1 53.5 175 PHE B N 1
ATOM 2910 C CA . PHE B 1 175 ? 14.664 -10.523 5.227 1 53.5 175 PHE B CA 1
ATOM 2911 C C . PHE B 1 175 ? 13.336 -9.875 5.578 1 53.5 175 PHE B C 1
ATOM 2913 O O . PHE B 1 175 ? 13.211 -8.648 5.566 1 53.5 175 PHE B O 1
ATOM 2920 N N . LEU B 1 176 ? 12.453 -10.727 5.922 1 53.5 176 LEU B N 1
ATOM 2921 C CA . LEU B 1 176 ? 11.125 -10.234 6.27 1 53.5 176 LEU B CA 1
ATOM 2922 C C . LEU B 1 176 ? 11.172 -9.367 7.523 1 53.5 176 LEU B C 1
ATOM 2924 O O . LEU B 1 176 ? 10.516 -8.328 7.598 1 53.5 176 LEU B O 1
ATOM 2928 N N . LYS B 1 177 ? 11.984 -9.805 8.445 1 50.47 177 LYS B N 1
ATOM 2929 C CA . LYS B 1 177 ? 11.984 -9.156 9.75 1 50.47 177 LYS B CA 1
ATOM 2930 C C . LYS B 1 177 ? 12.891 -7.922 9.75 1 50.47 177 LYS B C 1
ATOM 2932 O O . LYS B 1 177 ? 12.531 -6.883 10.305 1 50.47 177 LYS B O 1
ATOM 2937 N N . ASN B 1 178 ? 14.039 -8.141 9.141 1 51.62 178 ASN B N 1
ATOM 2938 C CA . ASN B 1 178 ? 15.086 -7.137 9.344 1 51.62 178 ASN B CA 1
ATOM 2939 C C . ASN B 1 178 ? 15.336 -6.332 8.07 1 51.62 178 ASN B C 1
ATOM 2941 O O . ASN B 1 178 ? 16.031 -5.316 8.102 1 51.62 178 ASN B O 1
ATOM 2945 N N . GLY B 1 179 ? 14.578 -6.637 7.051 1 49.38 179 GLY B N 1
ATOM 2946 C CA . GLY B 1 179 ? 14.859 -5.973 5.785 1 49.38 179 GLY B CA 1
ATOM 2947 C C . GLY B 1 179 ? 16.25 -6.266 5.254 1 49.38 179 GLY B C 1
ATOM 2948 O O . GLY B 1 179 ? 16.984 -7.07 5.832 1 49.38 179 GLY B O 1
ATOM 2949 N N . ILE B 1 180 ? 16.516 -6.066 3.965 1 44.84 180 ILE B N 1
ATOM 2950 C CA . ILE B 1 180 ? 17.859 -6.137 3.393 1 44.84 180 ILE B CA 1
ATOM 2951 C C . ILE B 1 180 ? 18.672 -4.918 3.828 1 44.84 180 ILE B C 1
ATOM 2953 O O . ILE B 1 180 ? 18.297 -3.781 3.535 1 44.84 180 ILE B O 1
ATOM 2957 N N . LYS B 1 181 ? 19.469 -5.066 4.785 1 45.09 181 LYS B N 1
ATOM 2958 C CA . LYS B 1 181 ? 20.219 -3.963 5.379 1 45.09 181 LYS B CA 1
ATOM 2959 C C . LYS B 1 181 ? 21.516 -3.711 4.621 1 45.09 181 LYS B C 1
ATOM 2961 O O . LYS B 1 181 ? 22.109 -2.633 4.727 1 45.09 181 LYS B O 1
ATOM 2966 N N . THR B 1 182 ? 22.016 -4.695 3.914 1 44.91 182 THR B N 1
ATOM 2967 C CA . THR B 1 182 ? 23.344 -4.48 3.342 1 44.91 182 THR B CA 1
ATOM 2968 C C . THR B 1 182 ? 23.359 -4.836 1.858 1 44.91 182 THR B C 1
ATOM 2970 O O . THR B 1 182 ? 22.5 -5.59 1.388 1 44.91 182 THR B O 1
ATOM 2973 N N . LYS B 1 183 ? 24.234 -4.137 1.177 1 44.59 183 LYS B N 1
ATOM 2974 C CA . LYS B 1 183 ? 24.547 -4.496 -0.204 1 44.59 183 LYS B CA 1
ATOM 2975 C C . LYS B 1 183 ? 24.734 -6.004 -0.353 1 44.59 183 LYS B C 1
ATOM 2977 O O . LYS B 1 183 ? 24.281 -6.594 -1.342 1 44.59 183 LYS B O 1
ATOM 2982 N N . ARG B 1 184 ? 25.391 -6.562 0.531 1 43.97 184 ARG B N 1
ATOM 2983 C CA . ARG B 1 184 ? 25.672 -7.996 0.516 1 43.97 184 ARG B CA 1
ATOM 2984 C C . ARG B 1 184 ? 24.375 -8.805 0.549 1 43.97 184 ARG B C 1
ATOM 2986 O O . ARG B 1 184 ? 24.25 -9.812 -0.147 1 43.97 184 ARG B O 1
ATOM 2993 N N . GLU B 1 185 ? 23.516 -8.336 1.285 1 47.44 185 GLU B N 1
ATOM 2994 C CA . GLU B 1 185 ? 22.25 -9.047 1.383 1 47.44 185 GLU B CA 1
ATOM 2995 C C . GLU B 1 185 ? 21.469 -8.977 0.071 1 47.44 185 GLU B C 1
ATOM 2997 O O . GLU B 1 185 ? 20.828 -9.945 -0.327 1 47.44 185 GLU B O 1
ATOM 3002 N N . TYR B 1 186 ? 21.641 -7.91 -0.544 1 44.28 186 TYR B N 1
ATOM 3003 C CA . TYR B 1 186 ? 21 -7.773 -1.853 1 44.28 186 TYR B CA 1
ATOM 3004 C C . TYR B 1 186 ? 21.578 -8.781 -2.842 1 44.28 186 TYR B C 1
ATOM 3006 O O . TYR B 1 186 ? 20.859 -9.32 -3.68 1 44.28 186 TYR B O 1
ATOM 3014 N N . GLN B 1 187 ? 22.844 -8.867 -2.793 1 45.06 187 GLN B N 1
ATOM 3015 C CA . GLN B 1 187 ? 23.531 -9.781 -3.695 1 45.06 187 GLN B CA 1
ATOM 3016 C C . GLN B 1 187 ? 23.047 -11.219 -3.504 1 45.06 187 GLN B C 1
ATOM 3018 O O . GLN B 1 187 ? 23.125 -12.031 -4.426 1 45.06 187 GLN B O 1
ATOM 3023 N N . ASN B 1 188 ? 22.609 -11.367 -2.354 1 41.97 188 ASN B N 1
ATOM 3024 C CA . ASN B 1 188 ? 22.172 -12.734 -2.061 1 41.97 188 ASN B CA 1
ATOM 3025 C C . ASN B 1 188 ? 20.719 -12.953 -2.439 1 41.97 188 ASN B C 1
ATOM 3027 O O . ASN B 1 188 ? 20.141 -14 -2.133 1 41.97 188 ASN B O 1
ATOM 3031 N N . VAL B 1 189 ? 20.266 -12 -2.902 1 40.81 189 VAL B N 1
ATOM 3032 C CA . VAL B 1 189 ? 18.922 -12.164 -3.449 1 40.81 189 VAL B CA 1
ATOM 3033 C C . VAL B 1 189 ? 19 -12.758 -4.855 1 40.81 189 VAL B C 1
ATOM 3035 O O . VAL B 1 189 ? 19.703 -12.219 -5.719 1 40.81 189 VAL B O 1
ATOM 3038 N N . PRO B 1 190 ? 18.469 -13.93 -5.148 1 37.16 190 PRO B N 1
ATOM 3039 C CA . PRO B 1 190 ? 18.609 -14.508 -6.488 1 37.16 190 PRO B CA 1
ATOM 3040 C C . PRO B 1 190 ? 18 -13.633 -7.578 1 37.16 190 PRO B C 1
ATOM 3042 O O . PRO B 1 190 ? 17.047 -12.898 -7.324 1 37.16 190 PRO B O 1
#

Secondary structure (DSSP, 8-state):
------GGG----S------EEEEEE-SSEEEEEE-S--GGGB-TTSSB-HHHHHHHHHHHHHHHHHTTGGGHHHH--SSEEEEEEEEEEEE-THHHHTHHHHTTS-EEEEEEEEEE-SSEEEEEEEEEETTT--EEEEEEEEEEEEETTT-SB-PPPHHHHHHHTTTHHHHHHHHHH---SHHHHHT--/------GGG----S------EEEEEE-SSEEEEEE-S--GGGB-TTSSB-HHHHHHHHHHHHHHHHHTTGGGHHHH--SSEEEEEEEEEEEE-THHHHTHHHHTTS-EEEEEEEEEE-SSEEEEEEEEEETTT--EEEEEEEEEEEEETTT-SB-PPPHHHHHHHHHHHHHHHHHHHH---SHHHHHT--

pLDDT: mean 74.51, std 18.86, range [23.17, 94.44]

Sequence (380 aa):
MKSPVPWSRYQGSNAHETPRYKIISMSSHGGLILFRGIPSAYIDRTGHFGIWSIERFFMNAVFLACRKGYFDRTNLDDESTSVFMVGQSLRLSTHLYRDIAHLSSSDLLVTSRAAAVGRTSMTNLYILSCADTKMELVRCTTTLVHTSIDSRRPTPLPEWFEDKYTSITDTNLDFLKNGIKTKREYQNVPMKSPVPWSRYQGSNAHETPRYKIISMSSHGGLILFRGIPSAYIDRTGHFGIWSIERFFMNAVFLACRKGYFDRTNLDDESTSVFMVGQSLRLSTHLYRDIAHLSSSDLLVTSRAAAVGRTSMTNLYILSCADTKMELVRCTTTLVHTSIDSRRPTPLPEWFEDKYTSITDTNLDFLKNGIKTKREYQNVP

Organism: Mizuhopecten yessoensis (NCBI:txid6573)